Protein AF-A0A7W1DS56-F1 (afdb_monomer_lite)

Structure (mmCIF, N/CA/C/O backbone):
data_AF-A0A7W1DS56-F1
#
_entry.id   AF-A0A7W1DS56-F1
#
loop_
_atom_site.group_PDB
_atom_site.id
_atom_site.type_symbol
_atom_site.label_atom_id
_atom_site.label_alt_id
_atom_site.label_comp_id
_atom_site.label_asym_id
_atom_site.label_entity_id
_atom_site.label_seq_id
_atom_site.pdbx_PDB_ins_code
_atom_site.Cartn_x
_atom_site.Cartn_y
_atom_site.Cartn_z
_atom_site.occupancy
_atom_site.B_iso_or_equiv
_atom_site.auth_seq_id
_atom_site.auth_comp_id
_atom_site.auth_asym_id
_atom_site.auth_atom_id
_atom_site.pdbx_PDB_model_num
ATOM 1 N N . MET A 1 1 ? 25.755 -20.107 27.907 1.00 38.84 1 MET A N 1
ATOM 2 C CA . MET A 1 1 ? 25.117 -19.399 26.776 1.00 38.84 1 MET A CA 1
ATOM 3 C C . MET A 1 1 ? 23.682 -19.883 26.667 1.00 38.84 1 MET A C 1
ATOM 5 O O . MET A 1 1 ? 23.448 -20.987 26.194 1.00 38.84 1 MET A O 1
ATOM 9 N N . SER A 1 2 ? 22.751 -19.115 27.235 1.00 37.44 2 SER A N 1
ATOM 10 C CA . SER A 1 2 ? 21.327 -19.456 27.253 1.00 37.44 2 SER A CA 1
ATOM 11 C C . SER A 1 2 ? 20.786 -19.428 25.825 1.00 37.44 2 SER A C 1
ATOM 13 O O . SER A 1 2 ? 20.905 -18.410 25.143 1.00 37.44 2 SER A O 1
ATOM 15 N N . ARG A 1 3 ? 20.243 -20.558 25.356 1.00 36.81 3 ARG A N 1
ATOM 16 C CA . ARG A 1 3 ? 19.449 -20.616 24.126 1.00 36.81 3 ARG A CA 1
ATOM 17 C C . ARG A 1 3 ? 18.324 -19.597 24.277 1.00 36.81 3 ARG A C 1
ATOM 19 O O . ARG A 1 3 ? 17.510 -19.730 25.186 1.00 36.81 3 ARG A O 1
ATOM 26 N N . ALA A 1 4 ? 18.300 -18.592 23.402 1.00 36.41 4 ALA A N 1
ATOM 27 C CA . ALA A 1 4 ? 17.162 -17.698 23.265 1.00 36.41 4 ALA A CA 1
ATOM 28 C C . ALA A 1 4 ? 15.899 -18.560 23.158 1.00 36.41 4 ALA A C 1
ATOM 30 O O . ALA A 1 4 ? 15.776 -19.375 22.241 1.00 36.41 4 ALA A O 1
ATOM 31 N N . ALA A 1 5 ? 15.021 -18.436 24.154 1.00 36.50 5 ALA A N 1
ATOM 32 C CA . ALA A 1 5 ? 13.728 -19.086 24.148 1.00 36.50 5 ALA A CA 1
ATOM 33 C C . ALA A 1 5 ? 13.037 -18.719 22.833 1.00 36.50 5 ALA A C 1
ATOM 35 O O . ALA A 1 5 ? 12.905 -17.538 22.503 1.00 36.50 5 ALA A O 1
ATOM 36 N N . SER A 1 6 ? 12.641 -19.730 22.061 1.00 36.94 6 SER A N 1
ATOM 37 C CA . SER A 1 6 ? 11.762 -19.531 20.919 1.00 36.94 6 SER A CA 1
ATOM 38 C C . SER A 1 6 ? 10.542 -18.767 21.420 1.00 36.94 6 SER A C 1
ATOM 40 O O . SER A 1 6 ? 9.830 -19.265 22.294 1.00 36.94 6 SER A O 1
ATOM 42 N N . THR A 1 7 ? 10.312 -17.562 20.907 1.00 39.62 7 THR A N 1
ATOM 43 C CA . THR A 1 7 ? 9.081 -16.817 21.152 1.00 39.62 7 THR A CA 1
ATOM 44 C C . THR A 1 7 ? 7.932 -17.606 20.534 1.00 39.62 7 THR A C 1
ATOM 46 O O . THR A 1 7 ? 7.591 -17.437 19.366 1.00 39.62 7 THR A O 1
ATOM 49 N N . SER A 1 8 ? 7.340 -18.510 21.316 1.00 46.31 8 SER A N 1
ATOM 50 C CA . SER A 1 8 ? 5.999 -19.019 21.057 1.00 46.31 8 SER A CA 1
ATOM 51 C C . SER A 1 8 ? 5.115 -17.802 20.787 1.00 46.31 8 SER A C 1
ATOM 53 O O . SER A 1 8 ? 5.081 -16.876 21.602 1.00 46.31 8 SER A O 1
ATOM 55 N N . GLY A 1 9 ? 4.517 -17.743 19.598 1.00 57.12 9 GLY A N 1
ATOM 56 C CA . GLY A 1 9 ? 3.924 -16.525 19.057 1.00 57.12 9 GLY A CA 1
ATOM 57 C C . GLY A 1 9 ? 2.902 -15.924 20.015 1.00 57.12 9 GLY A C 1
ATOM 58 O O . GLY A 1 9 ? 1.898 -16.551 20.325 1.00 57.12 9 GLY A O 1
ATOM 59 N N . SER A 1 10 ? 3.164 -14.706 20.487 1.00 76.88 10 SER A N 1
ATOM 60 C CA . SER A 1 10 ? 2.195 -13.932 21.260 1.00 76.88 10 SER A CA 1
ATOM 61 C C . SER A 1 10 ? 0.890 -13.790 20.463 1.00 76.88 10 SER A C 1
ATOM 63 O O . SER A 1 10 ? 0.924 -13.393 19.288 1.00 76.88 10 SER A O 1
ATOM 65 N N . SER A 1 11 ? -0.238 -14.135 21.095 1.00 89.12 11 SER A N 1
ATOM 66 C CA . SER A 1 11 ? -1.567 -14.120 20.470 1.00 89.12 11 SER A CA 1
ATOM 67 C C . SER A 1 11 ? -1.887 -12.755 19.848 1.00 89.12 11 SER A C 1
ATOM 69 O O . SER A 1 11 ? -1.336 -11.722 20.250 1.00 89.12 11 SER A O 1
ATOM 71 N N . VAL A 1 12 ? -2.793 -12.709 18.863 1.00 91.69 12 VAL A N 1
ATOM 72 C CA . VAL A 1 12 ? -3.250 -11.430 18.280 1.00 91.69 12 VAL A CA 1
ATOM 73 C C . VAL A 1 12 ? -3.763 -10.478 19.368 1.00 91.69 12 VAL A C 1
ATOM 75 O O . VAL A 1 12 ? -3.421 -9.297 19.342 1.00 91.69 12 VAL A O 1
ATOM 78 N N . ALA A 1 13 ? -4.503 -10.997 20.352 1.00 90.75 13 ALA A N 1
ATOM 79 C CA . ALA A 1 13 ? -5.026 -10.222 21.475 1.00 90.75 13 ALA A CA 1
ATOM 80 C C . ALA A 1 13 ? -3.906 -9.609 22.332 1.00 90.75 13 ALA A C 1
ATOM 82 O O . ALA A 1 13 ? -3.920 -8.411 22.607 1.00 90.75 13 ALA A O 1
ATOM 83 N N . THR A 1 14 ? -2.888 -10.396 22.690 1.00 92.06 14 THR A N 1
ATOM 84 C CA . THR A 1 14 ? -1.739 -9.908 23.468 1.00 92.06 14 THR A CA 1
ATOM 85 C C . THR A 1 14 ? -0.961 -8.832 22.707 1.00 92.06 14 THR A C 1
ATOM 87 O O . THR A 1 14 ? -0.560 -7.826 23.291 1.00 92.06 14 THR A O 1
ATOM 90 N N . ARG A 1 15 ? -0.776 -8.996 21.389 1.00 94.25 15 ARG A N 1
ATOM 91 C CA . ARG A 1 15 ? -0.112 -7.980 20.557 1.00 94.25 15 ARG A CA 1
ATOM 92 C C . ARG A 1 15 ? -0.953 -6.708 20.398 1.00 94.25 15 ARG A C 1
ATOM 94 O O . ARG A 1 15 ? -0.378 -5.624 20.384 1.00 94.25 15 ARG A O 1
ATOM 101 N N . LEU A 1 16 ? -2.282 -6.821 20.311 1.00 94.81 16 LEU A N 1
ATOM 102 C CA . LEU A 1 16 ? -3.176 -5.659 20.305 1.00 94.81 16 LEU A CA 1
ATOM 103 C C . LEU A 1 16 ? -3.102 -4.909 21.639 1.00 94.81 16 LEU A C 1
ATOM 105 O O . LEU A 1 16 ? -2.968 -3.691 21.636 1.00 94.81 16 LEU A O 1
ATOM 109 N N . ALA A 1 17 ? -3.130 -5.620 22.769 1.00 94.69 17 ALA A N 1
ATOM 110 C CA . ALA A 1 17 ? -3.000 -5.011 24.090 1.00 94.69 17 ALA A CA 1
ATOM 111 C C . ALA A 1 17 ? -1.670 -4.253 24.242 1.00 94.69 17 ALA A C 1
ATOM 113 O O . ALA A 1 17 ? -1.666 -3.126 24.728 1.00 94.69 17 ALA A O 1
ATOM 114 N N . ALA A 1 18 ? -0.559 -4.824 23.759 1.00 96.12 18 ALA A N 1
ATOM 115 C CA . ALA A 1 18 ? 0.737 -4.144 23.736 1.00 96.12 18 ALA A CA 1
ATOM 116 C C . ALA A 1 18 ? 0.715 -2.872 22.866 1.00 96.12 18 ALA A C 1
ATOM 118 O O . ALA A 1 18 ? 1.167 -1.819 23.309 1.00 96.12 18 ALA A O 1
ATOM 119 N N . PHE A 1 19 ? 0.130 -2.944 21.665 1.00 97.12 19 PHE A N 1
ATOM 120 C CA . PHE A 1 19 ? -0.042 -1.785 20.781 1.00 97.12 19 PHE A CA 1
ATOM 121 C C . PHE A 1 19 ? -0.883 -0.675 21.432 1.00 97.12 19 PHE A C 1
ATOM 123 O O . PHE A 1 19 ? -0.529 0.501 21.359 1.00 97.12 19 PHE A O 1
ATOM 130 N N . VAL A 1 20 ? -1.984 -1.037 22.093 1.00 97.69 20 VAL A N 1
ATOM 131 C CA . VAL A 1 20 ? -2.856 -0.079 22.786 1.00 97.69 20 VAL A CA 1
ATOM 132 C C . VAL A 1 20 ? -2.164 0.517 24.002 1.00 97.69 20 VAL A C 1
ATOM 134 O O . VAL A 1 20 ? -2.275 1.717 24.210 1.00 97.69 20 VAL A O 1
ATOM 137 N N . LEU A 1 21 ? -1.413 -0.269 24.774 1.00 97.56 21 LEU A N 1
ATOM 138 C CA . LEU A 1 21 ? -0.638 0.251 25.900 1.00 97.56 21 LEU A CA 1
ATOM 139 C C . LEU A 1 21 ? 0.378 1.313 25.446 1.00 97.56 21 LEU A C 1
ATOM 141 O O . LEU A 1 21 ? 0.540 2.324 26.120 1.00 97.56 21 LEU A O 1
ATOM 145 N N . GLU A 1 22 ? 1.025 1.109 24.297 1.00 97.69 22 GLU A N 1
ATOM 146 C CA . GLU A 1 22 ? 1.987 2.062 23.733 1.00 97.69 22 GLU A CA 1
ATOM 147 C C . GLU A 1 22 ? 1.315 3.334 23.187 1.00 97.69 22 GLU A C 1
ATOM 149 O O . GLU A 1 22 ? 1.818 4.438 23.386 1.00 97.69 22 GLU A O 1
ATOM 154 N N . ARG A 1 23 ? 0.184 3.196 22.481 1.00 97.00 23 ARG A N 1
ATOM 155 C CA . ARG A 1 23 ? -0.435 4.297 21.716 1.00 97.00 23 ARG A CA 1
ATOM 156 C C . ARG A 1 23 ? -1.577 5.008 22.438 1.00 97.00 23 ARG A C 1
ATOM 158 O O . ARG A 1 23 ? -1.733 6.215 22.290 1.00 97.00 23 ARG A O 1
ATOM 165 N N . HIS A 1 24 ? -2.381 4.263 23.189 1.00 97.06 24 HIS A N 1
ATOM 166 C CA . HIS A 1 24 ? -3.617 4.715 23.832 1.00 97.06 24 HIS A CA 1
ATOM 167 C C . HIS A 1 24 ? -3.781 4.080 25.232 1.00 97.06 24 HIS A C 1
ATOM 169 O O . HIS A 1 24 ? -4.777 3.395 25.485 1.00 97.06 24 HIS A O 1
ATOM 175 N N . PRO A 1 25 ? -2.834 4.289 26.170 1.00 96.81 25 PRO A N 1
ATOM 176 C CA . PRO A 1 25 ? -2.788 3.562 27.444 1.00 96.81 25 PRO A CA 1
ATOM 177 C C . PRO A 1 25 ? -4.075 3.681 28.274 1.00 96.81 25 PRO A C 1
ATOM 179 O O . PRO A 1 25 ? -4.506 2.712 28.893 1.00 96.81 25 PRO A O 1
ATOM 182 N N . PHE A 1 26 ? -4.743 4.837 28.239 1.00 95.50 26 PHE A N 1
ATOM 183 C CA . PHE A 1 26 ? -5.991 5.071 28.979 1.00 95.50 26 PHE A CA 1
ATOM 184 C C . PHE A 1 26 ? -7.205 4.323 28.409 1.00 95.50 26 PHE A C 1
ATOM 186 O O . PHE A 1 26 ? -8.202 4.154 29.104 1.00 95.50 26 PHE A O 1
ATOM 193 N N . ALA A 1 27 ? -7.125 3.842 27.167 1.00 96.56 27 ALA A N 1
ATOM 194 C CA . ALA A 1 27 ? -8.165 3.018 26.559 1.00 96.56 27 ALA A CA 1
ATOM 195 C C . ALA A 1 27 ? -7.979 1.517 26.839 1.00 96.56 27 ALA A C 1
ATOM 197 O O . ALA A 1 27 ? -8.870 0.730 26.518 1.00 96.56 27 ALA A O 1
ATOM 198 N N . LEU A 1 28 ? -6.851 1.102 27.436 1.00 96.44 28 LEU A N 1
ATOM 199 C CA . LEU A 1 28 ? -6.484 -0.309 27.574 1.00 96.44 28 LEU A CA 1
ATOM 200 C C . LEU A 1 28 ? -7.555 -1.135 28.296 1.00 96.44 28 LEU A C 1
ATOM 202 O O . LEU A 1 28 ? -7.911 -2.208 27.820 1.00 96.44 28 LEU A O 1
ATOM 206 N N . ALA A 1 29 ? -8.112 -0.628 29.399 1.00 95.69 29 ALA A N 1
ATOM 207 C CA . ALA A 1 29 ? -9.154 -1.334 30.147 1.00 95.69 29 ALA A CA 1
ATOM 208 C C . ALA A 1 29 ? -10.417 -1.578 29.296 1.00 95.69 29 ALA A C 1
ATOM 210 O O . ALA A 1 29 ? -10.945 -2.693 29.264 1.00 95.69 29 ALA A O 1
ATOM 211 N N . SER A 1 30 ? -10.863 -0.559 28.552 1.00 96.31 30 SER A N 1
ATOM 212 C CA . SER A 1 30 ? -11.999 -0.671 27.630 1.00 96.31 30 SER A CA 1
ATOM 213 C C . SER A 1 30 ? -11.715 -1.664 26.502 1.00 96.31 30 SER A C 1
ATOM 215 O O . SER A 1 30 ? -12.591 -2.453 26.160 1.00 96.31 30 SER A O 1
ATOM 217 N N . VAL A 1 31 ? -10.491 -1.669 25.962 1.00 95.00 31 VAL A N 1
ATOM 218 C CA . VAL A 1 31 ? -10.067 -2.611 24.914 1.00 95.00 31 VAL A CA 1
ATOM 219 C C . VAL A 1 31 ? -10.051 -4.049 25.420 1.00 95.00 31 VAL A C 1
ATOM 221 O O . VAL A 1 31 ? -10.625 -4.911 24.764 1.00 95.00 31 VAL A O 1
ATOM 224 N N . LEU A 1 32 ? -9.436 -4.321 26.574 1.00 93.19 32 LEU A N 1
ATOM 225 C CA . LEU A 1 32 ? -9.378 -5.674 27.139 1.00 93.19 32 LEU A CA 1
ATOM 226 C C . LEU A 1 32 ? -10.785 -6.220 27.411 1.00 93.19 32 LEU A C 1
ATOM 228 O O . LEU A 1 32 ? -11.112 -7.324 26.989 1.00 93.19 32 LEU A O 1
ATOM 232 N N . THR A 1 33 ? -11.659 -5.397 27.991 1.00 93.19 33 THR A N 1
ATOM 233 C CA . THR A 1 33 ? -13.051 -5.796 28.250 1.00 93.19 33 THR A CA 1
ATOM 234 C C . THR A 1 33 ? -13.835 -6.035 26.951 1.00 93.19 33 THR A C 1
ATOM 236 O O . THR A 1 33 ? -14.664 -6.948 26.875 1.00 93.19 33 THR A O 1
ATOM 239 N N . ALA A 1 34 ? -13.576 -5.233 25.910 1.00 93.19 34 ALA A N 1
ATOM 240 C CA . ALA A 1 34 ? -14.189 -5.426 24.599 1.00 93.19 34 ALA A CA 1
ATOM 241 C C . ALA A 1 34 ? -13.703 -6.708 23.907 1.00 93.19 34 ALA A C 1
ATOM 243 O O . ALA A 1 34 ? -14.484 -7.382 23.236 1.00 93.19 34 ALA A O 1
ATOM 244 N N . LEU A 1 35 ? -12.436 -7.085 24.103 1.00 88.25 35 LEU A N 1
ATOM 245 C CA . LEU A 1 35 ? -11.899 -8.362 23.632 1.00 88.25 35 LEU A CA 1
ATOM 246 C C . LEU A 1 35 ? -12.576 -9.550 24.318 1.00 88.25 35 LEU A C 1
ATOM 248 O O . LEU A 1 35 ? -12.992 -10.481 23.631 1.00 88.25 35 LEU A O 1
ATOM 252 N N . ASP A 1 36 ? -12.749 -9.492 25.638 1.00 85.12 36 ASP A N 1
ATOM 253 C CA . ASP A 1 36 ? -13.416 -10.555 26.397 1.00 85.12 36 ASP A CA 1
ATOM 254 C C . ASP A 1 36 ? -14.880 -10.734 25.953 1.00 85.12 36 ASP A C 1
ATOM 256 O O . ASP A 1 36 ? -15.365 -11.855 25.786 1.00 85.12 36 ASP A O 1
ATOM 260 N N . SER A 1 37 ? -15.572 -9.624 25.676 1.00 82.31 37 SER A N 1
ATOM 261 C CA . SER A 1 37 ? -16.985 -9.602 25.256 1.00 82.31 37 SER A CA 1
ATOM 262 C C . SER A 1 37 ? -17.200 -9.987 23.785 1.00 82.31 37 SER A C 1
ATOM 264 O O . SER A 1 37 ? -18.277 -10.462 23.393 1.00 82.31 37 SER A O 1
ATOM 266 N N . ALA A 1 38 ? -16.180 -9.810 22.939 1.00 70.12 38 ALA A N 1
ATOM 267 C CA . ALA A 1 38 ? -16.227 -10.224 21.541 1.00 70.12 38 ALA A CA 1
ATOM 268 C C . ALA A 1 38 ? -16.354 -11.754 21.395 1.00 70.12 38 ALA A C 1
ATOM 270 O O . ALA A 1 38 ? -16.943 -12.205 20.409 1.00 70.12 38 ALA A O 1
ATOM 271 N N . GLY A 1 39 ? -15.973 -12.520 22.422 1.00 56.66 39 GLY A N 1
ATOM 272 C CA . GLY A 1 39 ? -15.959 -13.981 22.441 1.00 56.66 39 GLY A CA 1
ATOM 273 C C . GLY A 1 39 ? -14.517 -14.479 22.395 1.00 56.66 39 GLY A C 1
ATOM 274 O O . GLY A 1 39 ? -13.708 -13.969 21.623 1.00 56.66 39 GLY A O 1
ATOM 275 N N . GLN A 1 40 ? -14.181 -15.432 23.265 1.00 54.38 40 GLN A N 1
ATOM 276 C CA . GLN A 1 40 ? -12.805 -15.873 23.469 1.00 54.38 40 GLN A CA 1
ATOM 277 C C . GLN A 1 40 ? -12.143 -16.386 22.180 1.00 54.38 40 GLN A C 1
ATOM 279 O O . GLN A 1 40 ? -12.710 -17.184 21.439 1.00 54.38 40 GLN A O 1
ATOM 284 N N . ALA A 1 41 ? -10.894 -15.935 22.024 1.00 65.25 41 ALA A N 1
ATOM 285 C CA . ALA A 1 41 ? -9.924 -16.184 20.964 1.00 65.25 41 ALA A CA 1
ATOM 286 C C . ALA A 1 41 ? -10.191 -15.448 19.640 1.00 65.25 41 ALA A C 1
ATOM 288 O O . ALA A 1 41 ? -10.754 -15.995 18.693 1.00 65.25 41 ALA A O 1
ATOM 289 N N . ILE A 1 42 ? -9.626 -14.235 19.524 1.00 76.50 42 ILE A N 1
ATOM 290 C CA . ILE A 1 42 ? -9.119 -13.799 18.218 1.00 76.50 42 ILE A CA 1
ATOM 291 C C . ILE A 1 42 ? -8.150 -14.893 17.765 1.00 76.50 42 ILE A C 1
ATOM 293 O O . ILE A 1 42 ? -7.062 -15.021 18.331 1.00 76.50 42 ILE A O 1
ATOM 297 N N . GLY A 1 43 ? -8.581 -15.711 16.809 1.00 84.38 43 GLY A N 1
ATOM 298 C CA . GLY A 1 43 ? -7.746 -16.766 16.259 1.00 84.38 43 GLY A CA 1
ATOM 299 C C . GLY A 1 43 ? -6.573 -16.192 15.466 1.00 84.38 43 GLY A C 1
ATOM 300 O O . GLY A 1 43 ? -6.438 -14.984 15.269 1.00 84.38 43 GLY A O 1
ATOM 301 N N . ASP A 1 44 ? -5.717 -17.083 14.980 1.00 87.62 44 ASP A N 1
ATOM 302 C CA . ASP A 1 44 ? -4.529 -16.695 14.218 1.00 87.62 44 ASP A CA 1
ATOM 303 C C . ASP A 1 44 ? -4.749 -16.719 12.695 1.00 87.62 44 ASP A C 1
ATOM 305 O O . ASP A 1 44 ? -3.811 -16.462 11.941 1.00 87.62 44 ASP A O 1
ATOM 309 N N . SER A 1 45 ? -5.971 -17.012 12.227 1.00 92.44 45 SER A N 1
ATOM 310 C CA . SER A 1 45 ? -6.329 -16.988 10.801 1.00 92.44 45 SER A CA 1
ATOM 311 C C . SER A 1 45 ? -6.980 -15.665 10.397 1.00 92.44 45 SER A C 1
ATOM 313 O O . SER A 1 45 ? -7.666 -15.031 11.200 1.00 92.44 45 SER A O 1
ATOM 315 N N . GLU A 1 46 ? -6.843 -15.283 9.124 1.00 94.75 46 GLU A N 1
ATOM 316 C CA . GLU A 1 46 ? -7.519 -14.105 8.558 1.00 94.75 46 GLU A CA 1
ATOM 317 C C . GLU A 1 46 ? -9.027 -14.118 8.836 1.00 94.75 46 GLU A C 1
ATOM 319 O O . GLU A 1 46 ? -9.553 -13.149 9.380 1.00 94.75 46 GLU A O 1
ATOM 324 N N . SER A 1 47 ? -9.702 -15.236 8.546 1.00 93.00 47 SER A N 1
ATOM 325 C CA . SER A 1 47 ? -11.151 -15.369 8.730 1.00 93.00 47 SER A CA 1
ATOM 326 C C . SER A 1 47 ? -11.580 -15.181 10.185 1.00 93.00 47 SER A C 1
ATOM 328 O O . SER A 1 47 ? -12.579 -14.516 10.451 1.00 93.00 47 SER A O 1
ATOM 330 N N . SER A 1 48 ? -10.813 -15.730 11.131 1.00 91.94 48 SER A N 1
ATOM 331 C CA . SER A 1 48 ? -11.106 -15.615 12.561 1.00 91.94 48 SER A CA 1
ATOM 332 C C . SER A 1 48 ? -10.929 -14.184 13.072 1.00 91.94 48 SER A C 1
ATOM 334 O O . SER A 1 48 ? -11.743 -13.709 13.861 1.00 91.94 48 SER A O 1
ATOM 336 N N . ILE A 1 49 ? -9.912 -13.470 12.578 1.00 93.38 49 ILE A N 1
ATOM 337 C CA . ILE A 1 49 ? -9.652 -12.074 12.937 1.00 93.38 49 ILE A CA 1
ATOM 338 C C . ILE A 1 49 ? -10.721 -11.165 12.319 1.00 93.38 49 ILE A C 1
ATOM 340 O O . ILE A 1 49 ? -11.283 -10.315 13.006 1.00 93.38 49 ILE A O 1
ATOM 344 N N . ASP A 1 50 ? -11.045 -11.342 11.037 1.00 93.06 50 ASP A N 1
ATOM 345 C CA . ASP A 1 50 ? -12.033 -10.500 10.358 1.00 93.06 50 ASP A CA 1
ATOM 346 C C . ASP A 1 50 ? -13.456 -10.696 10.909 1.00 93.06 50 ASP A C 1
ATOM 348 O O . ASP A 1 50 ? -14.216 -9.726 10.993 1.00 93.06 50 ASP A O 1
ATOM 352 N N . ALA A 1 51 ? -13.804 -11.905 11.364 1.00 91.19 51 ALA A N 1
ATOM 353 C CA . ALA A 1 51 ? -15.109 -12.194 11.959 1.00 91.19 51 ALA A CA 1
ATOM 354 C C . ALA A 1 51 ? -15.399 -11.365 13.225 1.00 91.19 51 ALA A C 1
ATOM 356 O O . ALA A 1 51 ? -16.548 -10.992 13.469 1.00 91.19 51 ALA A O 1
ATOM 357 N N . VAL A 1 52 ? -14.372 -11.041 14.017 1.00 91.00 52 VAL A N 1
ATOM 358 C CA . VAL A 1 52 ? -14.540 -10.348 15.307 1.00 91.00 52 VAL A CA 1
ATOM 359 C C . VAL A 1 52 ? -14.407 -8.827 15.212 1.00 91.00 52 VAL A C 1
ATOM 361 O O . VAL A 1 52 ? -14.946 -8.124 16.066 1.00 91.00 52 VAL A O 1
ATOM 364 N N . ARG A 1 53 ? -13.753 -8.298 14.166 1.00 92.44 53 ARG A N 1
ATOM 365 C CA . ARG A 1 53 ? -13.422 -6.863 14.026 1.00 92.44 53 ARG A CA 1
ATOM 366 C C . ARG A 1 53 ? -14.616 -5.928 14.203 1.00 92.44 53 ARG A C 1
ATOM 368 O O . ARG A 1 53 ? -14.543 -5.001 15.002 1.00 92.44 53 ARG A O 1
ATOM 375 N N . ARG A 1 54 ? -15.731 -6.189 13.507 1.00 92.31 54 ARG A N 1
ATOM 376 C CA . ARG A 1 54 ? -16.929 -5.325 13.564 1.00 92.31 54 ARG A CA 1
ATOM 377 C C . ARG A 1 54 ? -17.567 -5.301 14.952 1.00 92.31 54 ARG A C 1
ATOM 379 O O . ARG A 1 54 ? -17.869 -4.227 15.463 1.00 92.31 54 ARG A O 1
ATOM 386 N N . LYS A 1 55 ? -17.753 -6.476 15.565 1.00 92.06 55 LYS A N 1
ATOM 387 C CA . LYS A 1 55 ? -18.345 -6.597 16.906 1.00 92.06 55 LYS A CA 1
ATOM 388 C C . LYS A 1 55 ? -17.448 -5.938 17.956 1.00 92.06 55 LYS A C 1
ATOM 390 O O . LYS A 1 55 ? -17.946 -5.190 18.789 1.00 92.06 55 LYS A O 1
ATOM 395 N N . PHE A 1 56 ? -16.140 -6.179 17.874 1.00 94.06 56 PHE A N 1
ATOM 396 C CA . PHE A 1 56 ? -15.148 -5.562 18.750 1.00 94.06 56 PHE A CA 1
ATOM 397 C C . PHE A 1 56 ? -15.142 -4.031 18.629 1.00 94.06 56 PHE A C 1
ATOM 399 O O . PHE A 1 56 ? -15.200 -3.351 1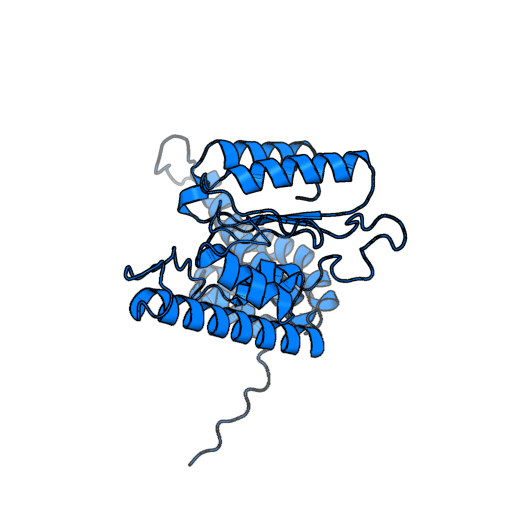9.647 1.00 94.06 56 PHE A O 1
ATOM 406 N N . ALA A 1 57 ? -15.121 -3.483 17.409 1.00 95.19 57 ALA A N 1
ATOM 407 C CA . ALA A 1 57 ? -15.116 -2.036 17.190 1.00 95.19 57 ALA A CA 1
ATOM 408 C C . ALA A 1 57 ? -16.368 -1.357 17.770 1.00 95.19 57 ALA A C 1
ATOM 410 O O . ALA A 1 57 ? -16.245 -0.355 18.469 1.00 95.19 57 ALA A O 1
ATOM 411 N N . HIS A 1 58 ? -17.549 -1.940 17.540 1.00 95.19 58 HIS A N 1
ATOM 412 C CA . HIS A 1 58 ? -18.811 -1.429 18.078 1.00 95.19 58 HIS A CA 1
ATOM 413 C C . HIS A 1 58 ? -18.848 -1.461 19.615 1.00 95.19 58 HIS A C 1
ATOM 415 O O . HIS A 1 58 ? -19.240 -0.483 20.249 1.00 95.19 58 HIS A O 1
ATOM 421 N N . ASP A 1 59 ? -18.428 -2.571 20.231 1.00 95.06 59 ASP A N 1
ATOM 422 C CA . ASP A 1 59 ? -18.397 -2.694 21.694 1.00 95.06 59 ASP A CA 1
ATOM 423 C C . ASP A 1 59 ? -17.364 -1.747 22.329 1.00 95.06 59 ASP A C 1
ATOM 425 O O . ASP A 1 59 ? -17.644 -1.088 23.331 1.00 95.06 59 ASP A O 1
ATOM 429 N N . LEU A 1 60 ? -16.185 -1.613 21.715 1.00 96.12 60 LEU A N 1
ATOM 430 C CA . LEU A 1 60 ? -15.161 -0.668 22.152 1.00 96.12 60 LEU A CA 1
ATOM 431 C C . LEU A 1 60 ? -15.660 0.778 22.077 1.00 96.12 60 LEU A C 1
ATOM 433 O O . LEU A 1 60 ? -15.486 1.531 23.036 1.00 96.12 60 LEU A O 1
ATOM 437 N N . GLU A 1 61 ? -16.288 1.163 20.965 1.00 97.06 61 GLU A N 1
ATOM 438 C CA . GLU A 1 61 ? -16.856 2.498 20.796 1.00 97.06 61 GLU A CA 1
ATOM 439 C C . GLU A 1 61 ? -17.885 2.801 21.891 1.00 97.06 61 GLU A C 1
ATOM 441 O O . GLU A 1 61 ? -17.776 3.825 22.569 1.00 97.06 61 GLU A O 1
ATOM 446 N N . ALA A 1 62 ? -18.840 1.893 22.113 1.00 96.00 62 ALA A N 1
ATOM 447 C CA . ALA A 1 62 ? -19.859 2.049 23.146 1.00 96.00 62 ALA A CA 1
ATOM 448 C C . ALA A 1 62 ? -19.228 2.258 24.533 1.00 96.00 62 ALA A C 1
ATOM 450 O O . ALA A 1 62 ? -19.574 3.207 25.236 1.00 96.00 62 ALA A O 1
ATOM 451 N N . ARG A 1 63 ? -18.234 1.438 24.900 1.00 95.19 63 ARG A N 1
ATOM 452 C CA . ARG A 1 63 ? -17.534 1.542 26.192 1.00 95.19 63 ARG A CA 1
ATOM 453 C C . ARG A 1 63 ? -16.781 2.851 26.357 1.00 95.19 63 ARG A C 1
ATOM 455 O O . ARG A 1 63 ? -16.861 3.467 27.417 1.00 95.19 63 ARG A O 1
ATOM 462 N N . LEU A 1 64 ? -16.044 3.281 25.335 1.00 95.75 64 LEU A N 1
ATOM 463 C CA . LEU A 1 64 ? -15.302 4.541 25.388 1.00 95.75 64 LEU A CA 1
ATOM 464 C C . LEU A 1 64 ? -16.252 5.729 25.571 1.00 95.75 64 LEU A C 1
ATOM 466 O O . LEU A 1 64 ? -15.952 6.623 26.358 1.00 95.75 64 LEU A O 1
ATOM 470 N N . ARG A 1 65 ? -17.419 5.696 24.918 1.00 94.50 65 ARG A N 1
ATOM 471 C CA . ARG A 1 65 ? -18.464 6.716 25.068 1.00 94.50 65 ARG A CA 1
ATOM 472 C C . ARG A 1 65 ? -19.137 6.691 26.437 1.00 94.50 65 ARG A C 1
ATOM 474 O O . ARG A 1 65 ? -19.489 7.746 26.942 1.00 94.50 65 ARG A O 1
ATOM 481 N N . THR A 1 66 ? -19.312 5.521 27.048 1.00 91.62 66 THR A N 1
ATOM 482 C CA . THR A 1 66 ? -19.873 5.411 28.405 1.00 91.62 66 THR A CA 1
ATOM 483 C C . THR A 1 66 ? -18.881 5.852 29.482 1.00 91.62 66 THR A C 1
ATOM 485 O O . THR A 1 66 ? -19.282 6.446 30.479 1.00 91.62 66 THR A O 1
ATOM 488 N N . ASN A 1 67 ? -17.587 5.596 29.285 1.00 85.06 67 ASN A N 1
ATOM 489 C CA . ASN A 1 67 ? -16.550 5.854 30.288 1.00 85.06 67 ASN A CA 1
ATOM 490 C C . ASN A 1 67 ? -16.057 7.313 30.322 1.00 85.06 67 ASN A C 1
ATOM 492 O O . ASN A 1 67 ? -15.222 7.651 31.161 1.00 85.06 67 ASN A O 1
ATOM 496 N N . GLY A 1 68 ? -16.544 8.181 29.433 1.00 80.38 68 GLY A N 1
ATOM 497 C CA . GLY A 1 68 ? -16.161 9.590 29.377 1.00 80.38 68 GLY A CA 1
ATOM 498 C C . GLY A 1 68 ? -17.337 10.503 29.046 1.00 80.38 68 GLY A C 1
ATOM 499 O O . GLY A 1 68 ? -18.316 10.090 28.437 1.00 80.38 68 GLY A O 1
ATOM 500 N N . THR A 1 69 ? -17.246 11.770 29.449 1.00 81.25 69 THR A N 1
ATOM 501 C CA . THR A 1 69 ? -18.235 12.795 29.100 1.00 81.25 69 THR A CA 1
ATOM 502 C C . THR A 1 69 ? -17.548 14.110 28.767 1.00 81.25 69 THR A C 1
ATOM 504 O O . THR A 1 69 ? -16.567 14.497 29.399 1.00 81.25 69 THR A O 1
ATOM 507 N N . ALA A 1 70 ? -18.079 14.802 27.763 1.00 86.38 70 ALA A N 1
ATOM 508 C CA . ALA A 1 70 ? -17.681 16.158 27.398 1.00 86.38 70 ALA A CA 1
ATOM 509 C C . ALA A 1 70 ? -18.710 17.212 27.846 1.00 86.38 70 ALA A C 1
ATOM 511 O O . ALA A 1 70 ? -18.592 18.388 27.492 1.00 86.38 70 ALA A O 1
ATOM 512 N N . ALA A 1 71 ? -19.742 16.798 28.590 1.00 85.88 71 ALA A N 1
ATOM 513 C CA . ALA A 1 71 ? -20.788 17.692 29.065 1.00 85.88 71 ALA A CA 1
ATOM 514 C C . ALA A 1 71 ? -20.212 18.745 30.023 1.00 85.88 71 ALA A C 1
ATOM 516 O O . ALA A 1 71 ? -19.450 18.425 30.931 1.00 85.88 71 ALA A O 1
ATOM 517 N N . GLY A 1 72 ? -20.574 20.011 29.808 1.00 86.75 72 GLY A N 1
ATOM 518 C CA . GLY A 1 72 ? -20.113 21.126 30.642 1.00 86.75 72 GLY A CA 1
ATOM 519 C C . GLY A 1 72 ? -18.645 21.529 30.445 1.00 86.75 72 GLY A C 1
ATOM 520 O O . GLY A 1 72 ? -18.174 22.422 31.142 1.00 86.75 72 GLY A O 1
ATOM 521 N N . ILE A 1 73 ? -17.920 20.920 29.499 1.00 90.69 73 ILE A N 1
ATOM 522 C CA . ILE A 1 73 ? -16.522 21.262 29.212 1.00 90.69 73 ILE A CA 1
ATOM 523 C C . ILE A 1 73 ? -16.451 22.397 28.185 1.00 90.69 73 ILE A C 1
ATOM 525 O O . ILE A 1 73 ? -17.084 22.346 27.130 1.00 90.69 73 ILE A O 1
ATOM 529 N N . ALA A 1 74 ? -15.643 23.418 28.482 1.00 89.62 74 ALA A N 1
ATOM 530 C CA . ALA A 1 74 ? -15.435 24.560 27.600 1.00 89.62 74 ALA A CA 1
ATOM 531 C C . ALA A 1 74 ? -14.738 24.179 26.277 1.00 89.62 74 ALA A C 1
ATOM 533 O O . ALA A 1 74 ? -14.019 23.178 26.160 1.00 89.62 74 ALA A O 1
ATOM 534 N N . ASN A 1 75 ? -14.927 25.023 25.265 1.00 89.38 75 ASN A N 1
ATOM 535 C CA . ASN A 1 75 ? -14.280 24.861 23.967 1.00 89.38 75 ASN A CA 1
ATOM 536 C C . ASN A 1 75 ? -12.882 25.481 24.000 1.00 89.38 75 ASN A C 1
ATOM 538 O O . ASN A 1 75 ? -12.718 26.621 24.424 1.00 89.38 75 ASN A O 1
ATOM 542 N N . THR A 1 76 ? -11.883 24.751 23.508 1.00 87.25 76 THR A N 1
ATOM 543 C CA . THR A 1 76 ? -10.503 25.249 23.386 1.00 87.25 76 THR A CA 1
ATOM 544 C C . THR A 1 76 ? -10.289 26.068 22.113 1.00 87.25 76 THR A C 1
ATOM 546 O O . THR A 1 76 ? -9.339 26.840 22.027 1.00 87.25 76 THR A O 1
ATOM 549 N N . THR A 1 77 ? -11.148 25.896 21.101 1.00 86.38 77 THR A N 1
ATOM 550 C CA . THR A 1 77 ? -11.038 26.558 19.793 1.00 86.38 77 THR A CA 1
ATOM 551 C C . THR A 1 77 ? -12.434 26.776 19.197 1.00 86.38 77 THR A C 1
ATOM 553 O O . THR A 1 77 ? -13.278 25.877 19.309 1.00 86.38 77 THR A O 1
ATOM 556 N N . PRO A 1 78 ? -12.712 27.926 18.550 1.00 84.62 78 PRO A N 1
ATOM 557 C CA . PRO A 1 78 ? -13.969 28.143 17.834 1.00 84.62 78 PRO A CA 1
ATOM 558 C C . PRO A 1 78 ? -14.271 27.012 16.836 1.00 84.62 78 PRO A C 1
ATOM 560 O O . PRO A 1 78 ? -13.384 26.544 16.130 1.00 84.62 78 PRO A O 1
ATOM 563 N N . GLY A 1 79 ? -15.521 26.541 16.796 1.00 81.94 79 GLY A N 1
ATOM 564 C CA . GLY A 1 79 ? -15.967 25.469 15.889 1.00 81.94 79 GLY A CA 1
ATOM 565 C C . GLY A 1 79 ? -15.643 24.030 16.328 1.00 81.94 79 GLY A C 1
ATOM 566 O O . GLY A 1 79 ? -16.265 23.092 15.821 1.00 81.94 79 GLY A O 1
ATOM 567 N N . SER A 1 80 ? -14.757 23.841 17.314 1.00 88.81 80 SER A N 1
ATOM 568 C CA . SER A 1 80 ? -14.371 22.527 17.852 1.00 88.81 80 SER A CA 1
ATOM 569 C C . SER A 1 80 ? -14.948 22.315 19.255 1.00 88.81 80 SER A C 1
ATOM 571 O O . SER A 1 80 ? -14.307 22.584 20.276 1.00 88.81 80 SER A O 1
ATOM 573 N N . SER A 1 81 ? -16.212 21.882 19.304 1.00 91.94 81 SER A N 1
ATOM 574 C CA . SER A 1 81 ? -16.914 21.675 20.572 1.00 91.94 81 SER A CA 1
ATOM 575 C C . SER A 1 81 ? -16.299 20.536 21.389 1.00 91.94 81 SER A C 1
ATOM 577 O O . SER A 1 81 ? -15.741 19.592 20.826 1.00 91.94 81 SER A O 1
ATOM 579 N N . ALA A 1 82 ? -16.408 20.589 22.719 1.00 92.12 82 ALA A N 1
ATOM 580 C CA . ALA A 1 82 ? -15.917 19.501 23.567 1.00 92.12 82 ALA A CA 1
ATOM 581 C C . ALA A 1 82 ? -16.492 18.114 23.184 1.00 92.12 82 ALA A C 1
ATOM 583 O O . ALA A 1 82 ? -15.690 17.186 23.065 1.00 92.12 82 ALA A O 1
ATOM 584 N N . PRO A 1 83 ? -17.802 17.956 22.883 1.00 91.88 83 PRO A N 1
ATOM 585 C CA . PRO A 1 83 ? -18.339 16.694 22.366 1.00 91.88 83 PRO A CA 1
ATOM 586 C C . PRO A 1 83 ? -17.684 16.237 21.059 1.00 91.88 83 PRO A C 1
ATOM 588 O O . PRO A 1 83 ? -17.263 15.092 20.971 1.00 91.88 83 PRO A O 1
ATOM 591 N N . ARG A 1 84 ? -17.482 17.137 20.082 1.00 91.12 84 ARG A N 1
ATOM 592 C CA . ARG A 1 84 ? -16.810 16.790 18.815 1.00 91.12 84 ARG A CA 1
ATOM 593 C C . ARG A 1 84 ? -15.380 16.299 19.023 1.00 91.12 84 ARG A C 1
ATOM 595 O O . ARG A 1 84 ? -14.955 15.357 18.365 1.00 91.12 84 ARG A O 1
ATOM 602 N N . ARG A 1 85 ? -14.629 16.936 19.928 1.00 91.38 85 ARG A N 1
ATOM 603 C CA . ARG A 1 85 ? -13.258 16.515 20.260 1.00 91.38 85 ARG A CA 1
ATOM 604 C C . ARG A 1 85 ? -13.238 15.147 20.935 1.00 91.38 85 ARG A C 1
ATOM 606 O O . ARG A 1 85 ? -12.366 14.340 20.632 1.00 91.38 85 ARG A O 1
ATOM 613 N N . PHE A 1 86 ? -14.189 14.893 21.831 1.00 93.06 86 PHE A N 1
ATOM 614 C CA . PHE A 1 86 ? -14.339 13.592 22.472 1.00 93.06 86 PHE A CA 1
ATOM 615 C C . PHE A 1 86 ? -14.690 12.503 21.452 1.00 93.06 86 PHE A C 1
ATOM 617 O O . PHE A 1 86 ? -14.017 11.478 21.416 1.00 93.06 86 PHE A O 1
ATOM 624 N N . ASP A 1 87 ? -15.653 12.759 20.562 1.00 92.88 87 ASP A N 1
ATOM 625 C CA . ASP A 1 87 ? -16.030 11.836 19.487 1.00 92.88 87 ASP A CA 1
ATOM 626 C C . ASP A 1 87 ? -14.843 11.498 18.578 1.00 92.88 87 ASP A C 1
ATOM 628 O O . ASP A 1 87 ? -14.600 10.326 18.297 1.00 92.88 87 ASP A O 1
ATOM 632 N N . ALA A 1 88 ? -14.062 12.507 18.178 1.00 93.38 88 ALA A N 1
ATOM 633 C CA . ALA A 1 88 ? -12.866 12.309 17.364 1.00 93.38 88 ALA A CA 1
ATOM 634 C C . ALA A 1 88 ? -11.806 11.450 18.078 1.00 93.38 88 ALA A C 1
ATOM 636 O O . ALA A 1 88 ? -11.197 10.584 17.451 1.00 93.38 88 ALA A O 1
ATOM 637 N N . ALA A 1 89 ? -11.609 11.647 19.388 1.00 94.38 89 ALA A N 1
ATOM 638 C CA . ALA A 1 89 ? -10.677 10.846 20.182 1.00 94.38 89 ALA A CA 1
ATOM 639 C C . ALA A 1 89 ? -11.141 9.385 20.324 1.00 94.38 89 ALA A C 1
ATOM 641 O O . ALA A 1 89 ? -10.327 8.465 20.235 1.00 94.38 89 ALA A O 1
ATOM 642 N N . VAL A 1 90 ? -12.447 9.152 20.502 1.00 96.81 90 VAL A N 1
ATOM 643 C CA . VAL A 1 90 ? -13.023 7.797 20.490 1.00 96.81 90 VAL A CA 1
ATOM 644 C C . VAL A 1 90 ? -12.795 7.136 19.130 1.00 96.81 90 VAL A C 1
ATOM 646 O O . VAL A 1 90 ? -12.295 6.011 19.066 1.00 96.81 90 VAL A O 1
ATOM 649 N N . GLU A 1 91 ? -13.109 7.842 18.042 1.00 96.81 91 GLU A N 1
ATOM 650 C CA . GLU A 1 91 ? -12.951 7.332 16.680 1.00 96.81 91 GLU A CA 1
ATOM 651 C C . GLU A 1 91 ? -11.485 7.009 16.354 1.00 96.81 91 GLU A C 1
ATOM 653 O O . GLU A 1 91 ? -11.200 5.993 15.720 1.00 96.81 91 GLU A O 1
ATOM 658 N N . GLU A 1 92 ? -10.538 7.828 16.821 1.00 97.69 92 GLU A N 1
ATOM 659 C CA . GLU A 1 92 ? -9.103 7.574 16.677 1.00 97.69 92 GLU A CA 1
ATOM 660 C C . GLU A 1 92 ? -8.698 6.226 17.285 1.00 97.69 92 GLU A C 1
ATOM 662 O O . GLU A 1 92 ? -8.076 5.412 16.598 1.00 97.69 92 GLU A O 1
ATOM 667 N N . VAL A 1 93 ? -9.095 5.958 18.533 1.00 98.06 93 VAL A N 1
ATOM 668 C CA . VAL A 1 93 ? -8.769 4.703 19.230 1.00 98.06 93 VAL A CA 1
ATOM 669 C C . VAL A 1 93 ? -9.399 3.503 18.523 1.00 98.06 93 VAL A C 1
ATOM 671 O O . VAL A 1 93 ? -8.721 2.497 18.287 1.00 98.06 93 VAL A O 1
ATOM 674 N N . VAL A 1 94 ? -10.680 3.601 18.153 1.00 98.00 94 VAL A N 1
ATOM 675 C CA . VAL A 1 94 ? -11.404 2.524 17.459 1.00 98.00 94 VAL A CA 1
ATOM 676 C C . VAL A 1 94 ? -10.742 2.218 16.115 1.00 98.00 94 VAL A C 1
ATOM 678 O O . VAL A 1 94 ? -10.434 1.058 15.828 1.00 98.00 94 VAL A O 1
ATOM 681 N N . ARG A 1 95 ? -10.431 3.250 15.321 1.00 98.00 95 ARG A N 1
ATOM 682 C CA . ARG A 1 95 ? -9.755 3.114 14.024 1.00 98.00 95 ARG A CA 1
ATOM 683 C C . ARG A 1 95 ? -8.347 2.540 14.168 1.00 98.00 95 ARG A C 1
ATOM 685 O O . ARG A 1 95 ? -7.940 1.708 13.357 1.00 98.00 95 ARG A O 1
ATOM 692 N N . ALA A 1 96 ? -7.600 2.944 15.196 1.00 98.19 96 ALA A N 1
ATOM 693 C CA . ALA A 1 96 ? -6.266 2.414 15.466 1.00 98.19 96 ALA A CA 1
ATOM 694 C C . ALA A 1 96 ? -6.306 0.909 15.780 1.00 98.19 96 ALA A C 1
ATOM 696 O O . ALA A 1 96 ? -5.502 0.145 15.234 1.00 98.19 96 ALA A O 1
ATOM 697 N N . CYS A 1 97 ? -7.262 0.474 16.608 1.00 97.12 97 CYS A N 1
ATOM 698 C CA . CYS A 1 97 ? -7.440 -0.936 16.951 1.00 97.12 97 CYS A CA 1
ATOM 699 C C . CYS A 1 97 ? -7.935 -1.763 15.754 1.00 97.12 97 CYS A C 1
ATOM 701 O O . CYS A 1 97 ? -7.378 -2.828 15.481 1.00 97.12 97 CYS A O 1
ATOM 703 N N . ASP A 1 98 ? -8.920 -1.273 14.994 1.00 96.56 98 ASP A N 1
ATOM 704 C CA . ASP A 1 98 ? -9.384 -1.954 13.778 1.00 96.56 98 ASP A CA 1
ATOM 705 C C . ASP A 1 98 ? -8.263 -2.074 12.735 1.00 96.56 98 ASP A C 1
ATOM 707 O O . ASP A 1 98 ? -8.027 -3.152 12.186 1.00 96.56 98 ASP A O 1
ATOM 711 N N . GLY A 1 99 ? -7.495 -1.001 12.528 1.00 97.19 99 GLY A N 1
ATOM 712 C CA . GLY A 1 99 ? -6.337 -1.006 11.640 1.00 97.19 99 GLY A CA 1
ATOM 713 C C . GLY A 1 99 ? -5.263 -2.005 12.079 1.00 97.19 99 GLY A C 1
ATOM 714 O O . GLY A 1 99 ? -4.661 -2.673 11.236 1.00 97.19 99 GLY A O 1
ATOM 715 N N . PHE A 1 100 ? -5.030 -2.156 13.387 1.00 97.12 100 PHE A N 1
ATOM 716 C CA . PHE A 1 100 ? -4.149 -3.201 13.912 1.00 97.12 100 PHE A CA 1
ATOM 717 C C . PHE A 1 100 ? -4.661 -4.599 13.549 1.00 97.12 100 PHE A C 1
ATOM 719 O O . PHE A 1 100 ? -3.902 -5.406 13.003 1.00 97.12 100 PHE A O 1
ATOM 726 N N . LEU A 1 101 ? -5.941 -4.879 13.808 1.00 95.69 101 LEU A N 1
ATOM 727 C CA . LEU A 1 101 ? -6.547 -6.176 13.509 1.00 95.69 101 LEU A CA 1
ATOM 728 C C . LEU A 1 101 ? -6.527 -6.468 12.007 1.00 95.69 101 LEU A C 1
ATOM 730 O O . LEU A 1 101 ? -6.167 -7.575 11.613 1.00 95.69 101 LEU A O 1
ATOM 734 N N . ARG A 1 102 ? -6.788 -5.470 11.152 1.00 96.62 102 ARG A N 1
ATOM 735 C CA . ARG A 1 102 ? -6.673 -5.626 9.697 1.00 96.62 102 ARG A CA 1
ATOM 736 C C . ARG A 1 102 ? -5.260 -6.018 9.274 1.00 96.62 102 ARG A C 1
ATOM 738 O O . ARG A 1 102 ? -5.096 -6.932 8.471 1.00 96.62 102 ARG A O 1
ATOM 745 N N . ARG A 1 103 ? -4.228 -5.371 9.826 1.00 96.12 103 ARG A N 1
ATOM 746 C CA . ARG A 1 103 ? -2.825 -5.734 9.548 1.00 96.12 103 ARG A CA 1
ATOM 747 C C . ARG A 1 103 ? -2.489 -7.142 10.043 1.00 96.12 103 ARG A C 1
ATOM 749 O O . ARG A 1 103 ? -1.753 -7.863 9.371 1.00 96.12 103 ARG A O 1
ATOM 756 N N . ALA A 1 104 ? -3.028 -7.550 11.192 1.00 95.50 104 ALA A N 1
ATOM 757 C CA . ALA A 1 104 ? -2.865 -8.911 11.696 1.00 95.50 104 ALA A CA 1
ATOM 758 C C . ALA A 1 104 ? -3.523 -9.947 10.767 1.00 95.50 104 ALA A C 1
ATOM 760 O O . ALA A 1 104 ? -2.888 -10.957 10.467 1.00 95.50 104 ALA A O 1
ATOM 761 N N . ALA A 1 105 ? -4.726 -9.659 10.263 1.00 95.81 105 ALA A N 1
ATOM 762 C CA . ALA A 1 105 ? -5.446 -10.497 9.306 1.00 95.81 105 ALA A CA 1
ATOM 763 C C . ALA A 1 105 ? -4.684 -10.639 7.977 1.00 95.81 105 ALA A C 1
ATOM 765 O O . ALA A 1 105 ? -4.445 -11.756 7.528 1.00 95.81 105 ALA A O 1
ATOM 766 N N . ILE A 1 106 ? -4.186 -9.530 7.413 1.00 95.50 106 ILE A N 1
ATOM 767 C CA . ILE A 1 106 ? -3.342 -9.548 6.203 1.00 95.50 106 ILE A CA 1
ATOM 768 C C . ILE A 1 106 ? -2.095 -10.410 6.427 1.00 95.50 106 ILE A C 1
ATOM 770 O O . ILE A 1 106 ? -1.756 -11.253 5.605 1.00 95.50 106 ILE A O 1
ATOM 774 N N . ARG A 1 107 ? -1.408 -10.256 7.565 1.00 94.81 107 ARG A N 1
ATOM 775 C CA . ARG A 1 107 ? -0.229 -11.078 7.881 1.00 94.81 107 ARG A CA 1
ATOM 776 C C . ARG A 1 107 ? -0.572 -12.570 7.978 1.00 94.81 107 ARG A C 1
ATOM 778 O O . ARG A 1 107 ? 0.235 -13.406 7.560 1.00 94.81 107 ARG A O 1
ATOM 785 N N . ALA A 1 108 ? -1.723 -12.895 8.561 1.00 95.19 108 ALA A N 1
ATOM 786 C CA . ALA A 1 108 ? -2.215 -14.261 8.693 1.00 95.19 108 ALA A CA 1
ATOM 787 C C . ALA A 1 108 ? -2.600 -14.880 7.342 1.00 95.19 108 ALA A C 1
ATOM 789 O O . ALA A 1 108 ? -2.427 -16.083 7.172 1.00 95.19 108 ALA A O 1
ATOM 790 N N . SER A 1 109 ? -3.058 -14.073 6.379 1.00 96.31 109 SER A N 1
ATOM 791 C CA . SER A 1 109 ? -3.465 -14.564 5.060 1.00 96.31 109 SER A CA 1
ATOM 792 C C . SER A 1 109 ? -2.309 -14.870 4.117 1.00 96.31 109 SER A C 1
ATOM 794 O O . SER A 1 109 ? -2.518 -15.551 3.118 1.00 96.31 109 SER A O 1
ATOM 796 N N . LEU A 1 110 ? -1.094 -14.391 4.402 1.00 96.94 110 LEU A N 1
ATOM 797 C CA . LEU A 1 110 ? 0.079 -14.666 3.569 1.00 96.94 110 LEU A CA 1
ATOM 798 C C . LEU A 1 110 ? 0.541 -16.120 3.704 1.00 96.94 110 LEU A C 1
ATOM 800 O O . LEU A 1 110 ? 0.988 -16.541 4.780 1.00 96.94 110 LEU A O 1
ATOM 804 N N . SER A 1 111 ? 0.535 -16.837 2.585 1.00 97.44 111 SER A N 1
ATOM 805 C CA . SER A 1 111 ? 1.079 -18.187 2.462 1.00 97.44 111 SER A CA 1
ATOM 806 C C . SER A 1 111 ? 2.607 -18.215 2.656 1.00 97.44 111 SER A C 1
ATOM 808 O O . SER A 1 111 ? 3.290 -17.194 2.501 1.00 97.44 111 SER A O 1
ATOM 810 N N . PRO A 1 112 ? 3.198 -19.380 2.983 1.00 98.06 112 PRO A N 1
ATOM 811 C CA . PRO A 1 112 ? 4.651 -19.525 3.041 1.00 98.06 112 PRO A CA 1
ATOM 812 C C . PRO A 1 112 ? 5.359 -19.135 1.737 1.00 98.06 112 PRO A C 1
ATOM 814 O O . PRO A 1 112 ? 6.448 -18.563 1.796 1.00 98.06 112 PRO A O 1
ATOM 817 N N . ASP A 1 113 ? 4.751 -19.407 0.582 1.00 98.25 113 ASP A N 1
ATOM 818 C CA . ASP A 1 113 ? 5.338 -19.092 -0.723 1.00 98.25 113 ASP A CA 1
ATOM 819 C C . ASP A 1 113 ? 5.299 -17.600 -1.025 1.00 98.25 113 ASP A C 1
ATOM 821 O O . ASP A 1 113 ? 6.337 -17.042 -1.378 1.00 98.25 113 ASP A O 1
ATOM 825 N N . GLU A 1 114 ? 4.183 -16.920 -0.747 1.00 97.94 114 GLU A N 1
ATOM 826 C CA . GLU A 1 114 ? 4.115 -15.456 -0.837 1.00 97.94 114 GLU A CA 1
ATOM 827 C C . GLU A 1 114 ? 5.159 -14.801 0.074 1.00 97.94 114 GLU A C 1
ATOM 829 O O . GLU A 1 114 ? 5.858 -13.883 -0.339 1.00 97.94 114 GLU A O 1
ATOM 834 N N . ARG A 1 115 ? 5.349 -15.299 1.304 1.00 98.00 115 ARG A N 1
ATOM 835 C CA . ARG A 1 115 ? 6.376 -14.765 2.220 1.00 98.00 115 ARG A CA 1
ATOM 836 C C . ARG A 1 115 ? 7.793 -14.940 1.671 1.00 98.00 115 ARG A C 1
ATOM 838 O O . ARG A 1 115 ? 8.616 -14.035 1.814 1.00 98.00 115 ARG A O 1
ATOM 845 N N . ARG A 1 116 ? 8.092 -16.090 1.056 1.00 98.56 116 ARG A N 1
ATOM 846 C CA . ARG A 1 116 ? 9.387 -16.331 0.398 1.00 98.56 116 ARG A CA 1
ATOM 847 C C . ARG A 1 116 ? 9.560 -15.433 -0.819 1.00 98.56 116 ARG A C 1
ATOM 849 O O . ARG A 1 116 ? 10.655 -14.909 -1.009 1.00 98.56 116 ARG A O 1
ATOM 856 N N . GLU A 1 117 ? 8.513 -15.249 -1.619 1.00 98.06 117 GLU A N 1
ATOM 857 C CA . GLU A 1 117 ? 8.543 -14.359 -2.776 1.00 98.06 117 GLU A CA 1
ATOM 858 C C . GLU A 1 117 ? 8.780 -12.911 -2.350 1.00 98.06 117 GLU A C 1
ATOM 860 O O . GLU A 1 117 ? 9.707 -12.295 -2.860 1.00 98.06 117 GLU A O 1
ATOM 865 N N . ILE A 1 118 ? 8.040 -12.397 -1.363 1.00 98.44 118 ILE A N 1
ATOM 866 C CA . ILE A 1 118 ? 8.240 -11.045 -0.822 1.00 98.44 118 ILE A CA 1
ATOM 867 C C . ILE A 1 118 ? 9.688 -10.868 -0.358 1.00 98.44 118 ILE A C 1
ATOM 869 O O . ILE A 1 118 ? 10.326 -9.881 -0.711 1.00 98.44 118 ILE A O 1
ATOM 873 N N . LEU A 1 119 ? 10.237 -11.829 0.396 1.00 98.50 119 LEU A N 1
ATOM 874 C CA . LEU A 1 119 ? 11.621 -11.747 0.864 1.00 98.50 119 LEU A CA 1
ATOM 875 C C . LEU A 1 119 ? 12.618 -11.715 -0.304 1.00 98.50 119 LEU A C 1
ATOM 877 O O . LEU A 1 119 ? 13.523 -10.882 -0.312 1.00 98.50 119 LEU A O 1
ATOM 881 N N . ARG A 1 120 ? 12.457 -12.596 -1.299 1.00 98.38 120 ARG A N 1
ATOM 882 C CA . ARG A 1 120 ? 13.304 -12.600 -2.504 1.00 98.38 120 ARG A CA 1
ATOM 883 C C . ARG A 1 120 ? 13.171 -11.295 -3.282 1.00 98.38 120 ARG A C 1
ATOM 885 O O . ARG A 1 120 ? 14.186 -10.746 -3.691 1.00 98.38 120 ARG A O 1
ATOM 892 N N . GLY A 1 121 ? 11.952 -10.788 -3.426 1.00 98.25 121 GLY A N 1
ATOM 893 C CA . GLY A 1 121 ? 11.644 -9.522 -4.074 1.00 98.25 121 GLY A CA 1
ATOM 894 C C . GLY A 1 121 ? 12.330 -8.347 -3.392 1.00 98.25 121 GLY A C 1
ATOM 895 O O . GLY A 1 121 ? 13.038 -7.591 -4.047 1.00 98.25 121 GLY A O 1
ATOM 896 N N . MET A 1 122 ? 12.243 -8.257 -2.062 1.00 98.50 122 MET A N 1
ATOM 897 C CA . MET A 1 122 ? 12.940 -7.230 -1.282 1.00 98.50 122 MET A CA 1
ATOM 898 C C . MET A 1 122 ? 14.465 -7.297 -1.460 1.00 98.50 122 MET A C 1
ATOM 900 O O . MET A 1 122 ? 15.126 -6.266 -1.610 1.00 98.50 122 MET A O 1
ATOM 904 N N . LEU A 1 123 ? 15.037 -8.507 -1.453 1.00 98.31 123 LEU A N 1
ATOM 905 C CA . LEU A 1 123 ? 16.469 -8.713 -1.693 1.00 98.31 123 LEU A CA 1
ATOM 906 C C . LEU A 1 123 ? 16.864 -8.318 -3.121 1.00 98.31 123 LEU A C 1
ATOM 908 O O . LEU A 1 123 ? 17.892 -7.665 -3.301 1.00 98.31 123 LEU A O 1
ATOM 912 N N . LEU A 1 124 ? 16.041 -8.661 -4.115 1.00 97.88 124 LEU A N 1
ATOM 913 C CA . LEU A 1 124 ? 16.239 -8.283 -5.511 1.00 97.88 124 LEU A CA 1
ATOM 914 C C . LEU A 1 124 ? 16.203 -6.762 -5.674 1.00 97.88 124 LEU A C 1
ATOM 916 O O . LEU A 1 124 ? 17.138 -6.199 -6.236 1.00 97.88 124 LEU A O 1
ATOM 920 N N . THR A 1 125 ? 15.192 -6.082 -5.123 1.00 97.56 125 THR A N 1
ATOM 921 C CA . THR A 1 125 ? 15.099 -4.614 -5.147 1.00 97.56 125 THR A CA 1
ATOM 922 C C . THR A 1 125 ? 16.355 -3.976 -4.562 1.00 97.56 125 THR A C 1
ATOM 924 O O . THR A 1 125 ? 16.971 -3.128 -5.206 1.00 97.56 125 THR A O 1
ATOM 927 N N . ARG A 1 126 ? 16.810 -4.446 -3.392 1.00 97.62 126 ARG A N 1
ATOM 928 C CA . ARG A 1 126 ? 18.037 -3.943 -2.760 1.00 97.62 126 ARG A CA 1
ATOM 929 C C . ARG A 1 126 ? 19.289 -4.213 -3.597 1.00 97.62 126 ARG A C 1
ATOM 931 O O . ARG A 1 126 ? 20.178 -3.364 -3.654 1.00 97.62 126 ARG A O 1
ATOM 938 N N . ALA A 1 127 ? 19.385 -5.380 -4.229 1.00 97.06 127 ALA A N 1
ATOM 939 C CA . ALA A 1 127 ? 20.517 -5.732 -5.081 1.00 97.06 127 ALA A CA 1
ATOM 940 C C . ALA A 1 127 ? 20.590 -4.829 -6.323 1.00 97.06 127 ALA A C 1
ATOM 942 O O . ALA A 1 127 ? 21.660 -4.295 -6.627 1.00 97.06 127 ALA A O 1
ATOM 943 N N . VAL A 1 128 ? 19.455 -4.592 -6.989 1.00 95.88 128 VAL A N 1
ATOM 944 C CA . VAL A 1 128 ? 19.366 -3.686 -8.145 1.00 95.88 128 VAL A CA 1
ATOM 945 C C . VAL A 1 128 ? 19.694 -2.248 -7.735 1.00 95.88 128 VAL A C 1
ATOM 947 O O . VAL A 1 128 ? 20.531 -1.611 -8.373 1.00 95.88 128 VAL A O 1
ATOM 950 N N . ASP A 1 129 ? 19.144 -1.764 -6.618 1.00 94.50 129 ASP A N 1
ATOM 951 C CA . ASP A 1 129 ? 19.457 -0.439 -6.063 1.00 94.50 129 ASP A CA 1
ATOM 952 C C . ASP A 1 129 ? 20.947 -0.257 -5.752 1.00 94.50 129 ASP A C 1
ATOM 954 O O . ASP A 1 129 ? 21.509 0.829 -5.930 1.00 94.50 129 ASP A O 1
ATOM 958 N N . ASN A 1 130 ? 21.601 -1.300 -5.238 1.00 95.44 130 ASN A N 1
ATOM 959 C CA . ASN A 1 130 ? 23.032 -1.265 -4.964 1.00 95.44 130 ASN A CA 1
ATOM 960 C C . ASN A 1 130 ? 23.841 -1.238 -6.260 1.00 95.44 130 ASN A C 1
ATOM 962 O O . ASN A 1 130 ? 24.811 -0.488 -6.334 1.00 95.44 130 ASN A O 1
ATOM 966 N N . ARG A 1 131 ? 23.419 -1.970 -7.299 1.00 94.19 131 ARG A N 1
ATOM 967 C CA . ARG A 1 131 ? 24.072 -1.902 -8.611 1.00 94.19 131 ARG A CA 1
ATOM 968 C C . ARG A 1 131 ? 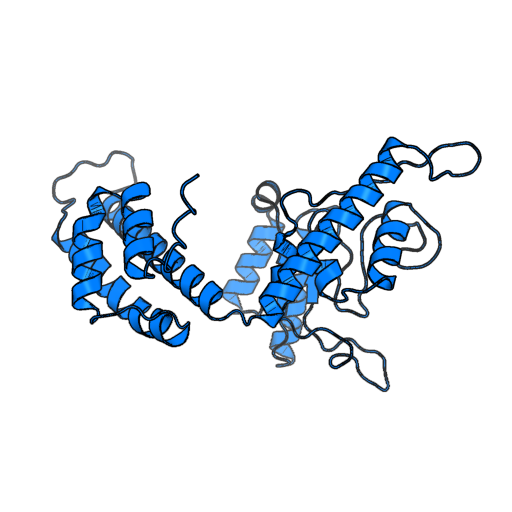23.929 -0.517 -9.240 1.00 94.19 131 ARG A C 1
ATOM 970 O O . ARG A 1 131 ? 24.922 0.025 -9.716 1.00 94.19 131 ARG A O 1
ATOM 977 N N . LEU A 1 132 ? 22.740 0.083 -9.167 1.00 92.56 132 LEU A N 1
ATOM 978 C CA . LEU A 1 132 ? 22.500 1.461 -9.608 1.00 92.56 132 LEU A CA 1
ATOM 979 C C . LEU A 1 132 ? 23.377 2.462 -8.849 1.00 92.56 132 LEU A C 1
ATOM 981 O O . LEU A 1 132 ? 23.957 3.357 -9.461 1.00 92.56 132 LEU A O 1
ATOM 985 N N . LYS A 1 133 ? 23.534 2.287 -7.530 1.00 92.75 133 LYS A N 1
ATOM 986 C CA . LYS A 1 133 ? 24.461 3.101 -6.735 1.00 92.75 133 LYS A CA 1
ATOM 987 C C . LYS A 1 133 ? 25.895 2.963 -7.246 1.00 92.75 133 LYS A C 1
ATOM 989 O O . LYS A 1 133 ? 26.562 3.978 -7.410 1.00 92.75 133 LYS A O 1
ATOM 994 N N . THR A 1 134 ? 26.361 1.740 -7.505 1.00 92.88 134 THR A N 1
ATOM 995 C CA . THR A 1 134 ? 27.711 1.505 -8.030 1.00 92.88 134 THR A CA 1
ATOM 996 C C . THR A 1 134 ? 27.914 2.188 -9.379 1.00 92.88 134 THR A C 1
ATOM 998 O O . THR A 1 134 ? 28.931 2.860 -9.542 1.00 92.88 134 THR A O 1
ATOM 1001 N N . PHE A 1 135 ? 26.948 2.099 -10.302 1.00 91.62 135 PHE A N 1
ATOM 1002 C CA . PHE A 1 135 ? 27.009 2.825 -11.576 1.00 91.62 135 PHE A CA 1
ATOM 1003 C C . PHE A 1 135 ? 27.153 4.332 -11.363 1.00 91.62 135 PHE A C 1
ATOM 1005 O O . PHE A 1 135 ? 28.069 4.946 -11.911 1.00 91.62 135 PHE A O 1
ATOM 1012 N N . PHE A 1 136 ? 26.313 4.900 -10.496 1.00 89.31 136 PHE A N 1
ATOM 1013 C CA . PHE A 1 136 ? 26.318 6.327 -10.196 1.00 89.31 136 PHE A CA 1
ATOM 1014 C C . PHE A 1 136 ? 27.654 6.801 -9.600 1.00 89.31 136 PHE A C 1
ATOM 1016 O O . PHE A 1 136 ? 28.175 7.843 -9.990 1.00 89.31 136 PHE A O 1
ATOM 1023 N N . THR A 1 137 ? 28.231 6.045 -8.659 1.00 91.12 137 THR A N 1
ATOM 1024 C CA . THR A 1 137 ? 29.434 6.479 -7.927 1.00 91.12 137 THR A CA 1
ATOM 1025 C C . THR A 1 137 ? 30.749 6.153 -8.627 1.00 91.12 137 THR A C 1
ATOM 1027 O O . THR A 1 137 ? 31.732 6.850 -8.401 1.00 91.12 137 THR A O 1
ATOM 1030 N N . SER A 1 138 ? 30.805 5.082 -9.423 1.00 91.12 138 SER A N 1
ATOM 1031 C CA . SER A 1 138 ? 32.057 4.632 -10.052 1.00 91.12 138 SER A CA 1
ATOM 1032 C C . SER A 1 138 ? 32.352 5.321 -11.383 1.00 91.12 138 SER A C 1
ATOM 1034 O O . SER A 1 138 ? 33.512 5.395 -11.782 1.00 91.12 138 SER A O 1
ATOM 1036 N N . GLY A 1 139 ? 31.318 5.788 -12.096 1.00 86.62 139 GLY A N 1
ATOM 1037 C CA . GLY A 1 139 ? 31.468 6.250 -13.477 1.00 86.62 139 GLY A CA 1
ATOM 1038 C C . GLY A 1 139 ? 31.905 5.139 -14.441 1.00 86.62 139 GLY A C 1
ATOM 1039 O O . GLY A 1 139 ? 32.524 5.430 -15.467 1.00 86.62 139 GLY A O 1
ATOM 1040 N N . GLU A 1 140 ? 31.632 3.866 -14.111 1.00 91.38 140 GLU A N 1
ATOM 1041 C CA . GLU A 1 140 ? 31.951 2.724 -14.983 1.00 91.38 140 GLU A CA 1
ATOM 1042 C C . GLU A 1 140 ? 31.138 2.749 -16.288 1.00 91.38 140 GLU A C 1
ATOM 1044 O O . GLU A 1 140 ? 31.609 2.278 -17.321 1.00 91.38 140 GLU A O 1
ATOM 1049 N N . VAL A 1 141 ? 29.937 3.340 -16.263 1.00 90.81 141 VAL A N 1
ATOM 1050 C CA . VAL A 1 141 ? 29.139 3.596 -17.465 1.00 90.81 141 VAL A CA 1
ATOM 1051 C C . VAL A 1 141 ? 29.581 4.922 -18.072 1.00 90.81 141 VAL A C 1
ATOM 1053 O O . VAL A 1 141 ? 29.627 5.944 -17.388 1.00 90.81 141 VAL A O 1
ATOM 1056 N N . ARG A 1 142 ? 29.913 4.911 -19.366 1.00 91.31 142 ARG A N 1
ATOM 1057 C CA . ARG A 1 142 ? 30.467 6.067 -20.082 1.00 91.31 142 ARG A CA 1
ATOM 1058 C C . ARG A 1 142 ? 29.779 6.313 -21.419 1.00 91.31 142 ARG A C 1
ATOM 1060 O O . ARG A 1 142 ? 29.285 5.379 -22.053 1.00 91.31 142 ARG A O 1
ATOM 1067 N N . PHE A 1 143 ? 29.799 7.571 -21.850 1.00 88.38 143 PHE A N 1
ATOM 1068 C CA . PHE A 1 143 ? 29.494 7.997 -23.211 1.00 88.38 143 PHE A CA 1
ATOM 1069 C C . PHE A 1 143 ? 30.742 8.660 -23.806 1.00 88.38 143 PHE A C 1
ATOM 1071 O O . PHE A 1 143 ? 31.104 9.775 -23.427 1.00 88.38 143 PHE A O 1
ATOM 1078 N N . GLY A 1 144 ? 31.436 7.941 -24.694 1.00 90.31 144 GLY A N 1
ATOM 1079 C CA . GLY A 1 144 ? 32.806 8.296 -25.070 1.00 90.31 144 GLY A CA 1
ATOM 1080 C C . GLY A 1 144 ? 33.706 8.314 -23.832 1.00 90.31 144 GLY A C 1
ATOM 1081 O O . GLY A 1 144 ? 33.666 7.390 -23.018 1.00 90.31 144 GLY A O 1
ATOM 1082 N N . ASP A 1 145 ? 34.458 9.395 -23.652 1.00 92.31 145 ASP A N 1
ATOM 1083 C CA . ASP A 1 145 ? 35.356 9.558 -22.504 1.00 92.31 145 ASP A CA 1
ATOM 1084 C C . ASP A 1 145 ? 34.650 10.065 -21.236 1.00 92.31 145 ASP A C 1
ATOM 1086 O O . ASP A 1 145 ? 35.210 9.980 -20.137 1.00 92.31 145 ASP A O 1
ATOM 1090 N N . ALA A 1 146 ? 33.412 10.558 -21.358 1.00 91.94 146 ALA A N 1
ATOM 1091 C CA . ALA A 1 146 ? 32.668 11.148 -20.253 1.00 91.94 146 ALA A CA 1
ATOM 1092 C C . ALA A 1 146 ? 31.929 10.077 -19.427 1.00 91.94 146 ALA A C 1
ATOM 1094 O O . ALA A 1 146 ? 31.179 9.272 -19.991 1.00 91.94 146 ALA A O 1
ATOM 1095 N N . PRO A 1 147 ? 32.079 10.060 -18.089 1.00 91.38 147 PRO A N 1
ATOM 1096 C CA . PRO A 1 147 ? 31.273 9.198 -17.236 1.00 91.38 147 PRO A CA 1
ATOM 1097 C C . PRO A 1 147 ? 29.810 9.644 -17.256 1.00 91.38 147 PRO A C 1
ATOM 1099 O O . PRO A 1 147 ? 29.502 10.829 -17.129 1.00 91.38 147 PRO A O 1
ATOM 1102 N N . PHE A 1 148 ? 28.901 8.681 -17.374 1.00 89.94 148 PHE A N 1
ATOM 1103 C CA . PHE A 1 148 ? 27.470 8.904 -17.246 1.00 89.94 148 PHE A CA 1
ATOM 1104 C C . PHE A 1 148 ? 26.983 8.308 -15.929 1.00 89.94 148 PHE A C 1
ATOM 1106 O O . PHE A 1 148 ? 27.010 7.098 -15.727 1.00 89.94 148 PHE A O 1
ATOM 1113 N N . GLN A 1 149 ? 26.533 9.174 -15.025 1.00 87.19 149 GLN A N 1
ATOM 1114 C CA . GLN A 1 149 ? 26.098 8.762 -13.689 1.00 87.19 149 GLN A CA 1
ATOM 1115 C C . GLN A 1 149 ? 24.643 8.270 -13.666 1.00 87.19 149 GLN A C 1
ATOM 1117 O O . GLN A 1 149 ? 24.245 7.570 -12.737 1.00 87.19 149 GLN A O 1
ATOM 1122 N N . GLY A 1 150 ? 23.838 8.615 -14.678 1.00 84.81 150 GLY A N 1
ATOM 1123 C CA . GLY A 1 150 ? 22.396 8.372 -14.659 1.00 84.81 150 GLY A CA 1
ATOM 1124 C C . GLY A 1 150 ? 21.676 9.190 -13.583 1.00 84.81 150 GLY A C 1
ATOM 1125 O O . GLY A 1 150 ? 22.161 10.233 -13.143 1.00 84.81 150 GLY A O 1
ATOM 1126 N N . LYS A 1 151 ? 20.490 8.731 -13.164 1.00 76.81 151 LYS A N 1
ATOM 1127 C CA . LYS A 1 151 ? 19.726 9.349 -12.059 1.00 76.81 151 LYS A CA 1
ATOM 1128 C C . LYS A 1 151 ? 19.831 8.580 -10.750 1.00 76.81 151 LYS A C 1
ATOM 1130 O O . LYS A 1 151 ? 19.790 9.200 -9.693 1.00 76.81 151 LYS A O 1
ATOM 1135 N N . GLY A 1 152 ? 19.985 7.257 -10.817 1.00 74.81 152 GLY A N 1
ATOM 1136 C CA . GLY A 1 152 ? 20.168 6.411 -9.642 1.00 74.81 152 GLY A CA 1
ATOM 1137 C C . GLY A 1 152 ? 19.024 6.564 -8.640 1.00 74.81 152 GLY A C 1
ATOM 1138 O O . GLY A 1 152 ? 19.281 6.757 -7.453 1.00 74.81 152 GLY A O 1
ATOM 1139 N N . PHE A 1 153 ? 17.767 6.533 -9.099 1.00 83.94 153 PHE A N 1
ATOM 1140 C CA . PHE A 1 153 ? 16.632 6.566 -8.176 1.00 83.94 153 PHE A CA 1
ATOM 1141 C C . PHE A 1 153 ? 16.626 5.288 -7.334 1.00 83.94 153 PHE A C 1
ATOM 1143 O O . PHE A 1 153 ? 16.474 4.192 -7.866 1.00 83.94 153 PHE A O 1
ATOM 1150 N N . ARG A 1 154 ? 16.853 5.436 -6.025 1.00 88.12 154 ARG A N 1
ATOM 1151 C CA . ARG A 1 154 ? 16.969 4.312 -5.090 1.00 88.12 154 ARG A CA 1
ATOM 1152 C C . ARG A 1 154 ? 15.729 4.193 -4.222 1.00 88.12 154 ARG A C 1
ATOM 1154 O O . ARG A 1 154 ? 15.202 5.197 -3.745 1.00 88.12 154 ARG A O 1
ATOM 1161 N N . SER A 1 155 ? 15.371 2.951 -3.945 1.00 92.31 155 SER A N 1
ATOM 1162 C CA . SER A 1 155 ? 14.238 2.522 -3.121 1.00 92.31 155 SER A CA 1
ATOM 1163 C C . SER A 1 155 ? 14.715 1.963 -1.770 1.00 92.31 155 SER A C 1
ATOM 1165 O O . SER A 1 155 ? 14.052 1.130 -1.152 1.00 92.31 155 SER A O 1
ATOM 1167 N N . LEU A 1 156 ? 15.893 2.398 -1.298 1.00 94.44 156 LEU A N 1
ATOM 1168 C CA . LEU A 1 156 ? 16.489 1.931 -0.044 1.00 94.44 156 LEU A CA 1
ATOM 1169 C C . LEU A 1 156 ? 15.544 2.207 1.135 1.00 94.44 156 LEU A C 1
ATOM 1171 O O . LEU A 1 156 ? 15.193 3.356 1.395 1.00 94.44 156 LEU A O 1
ATOM 1175 N N . GLY A 1 157 ? 15.184 1.154 1.871 1.00 96.25 157 GLY A N 1
ATOM 1176 C CA . GLY A 1 157 ? 14.215 1.214 2.970 1.00 96.25 157 GLY A CA 1
ATOM 1177 C C . GLY A 1 157 ? 12.751 1.101 2.528 1.00 96.25 157 GLY A C 1
ATOM 1178 O O . GLY A 1 157 ? 11.868 1.030 3.379 1.00 96.25 157 GLY A O 1
ATOM 1179 N N . GLN A 1 158 ? 12.488 1.062 1.221 1.00 96.44 158 GLN A N 1
ATOM 1180 C CA . GLN A 1 158 ? 11.163 0.933 0.610 1.00 96.44 158 GLN A CA 1
ATOM 1181 C C . GLN A 1 158 ? 11.008 -0.392 -0.151 1.00 96.44 158 GLN A C 1
ATOM 1183 O O . GLN A 1 158 ? 10.043 -0.590 -0.880 1.00 96.44 158 GLN A O 1
ATOM 1188 N N . GLU A 1 159 ? 11.918 -1.351 0.036 1.00 98.00 159 GLU A N 1
ATOM 1189 C CA . GLU A 1 159 ? 11.927 -2.603 -0.730 1.00 98.00 159 GLU A CA 1
ATOM 1190 C C . GLU A 1 159 ? 10.665 -3.447 -0.501 1.00 98.00 159 GLU A C 1
ATOM 1192 O O . GLU A 1 159 ? 10.255 -4.216 -1.367 1.00 98.00 159 GLU A O 1
ATOM 1197 N N . ALA A 1 160 ? 10.012 -3.272 0.651 1.00 97.31 160 ALA A N 1
ATOM 1198 C CA . ALA A 1 160 ? 8.748 -3.927 0.972 1.00 97.31 160 ALA A CA 1
ATOM 1199 C C . ALA A 1 160 ? 7.587 -3.514 0.044 1.00 97.31 160 ALA A C 1
ATOM 1201 O O . ALA A 1 160 ? 6.598 -4.240 -0.014 1.00 97.31 160 ALA A O 1
ATOM 1202 N N . ILE A 1 161 ? 7.713 -2.417 -0.720 1.00 97.06 161 ILE A N 1
ATOM 1203 C CA . ILE A 1 161 ? 6.748 -2.021 -1.764 1.00 97.06 161 ILE A CA 1
ATOM 1204 C C . ILE A 1 161 ? 6.559 -3.132 -2.808 1.00 97.06 161 ILE A C 1
ATOM 1206 O O . ILE A 1 161 ? 5.472 -3.263 -3.364 1.00 97.06 161 ILE A O 1
ATOM 1210 N N . TYR A 1 162 ? 7.554 -4.010 -2.998 1.00 98.00 162 TYR A N 1
ATOM 1211 C CA . TYR A 1 162 ? 7.414 -5.232 -3.798 1.00 98.00 162 TYR A CA 1
ATOM 1212 C C . TYR A 1 162 ? 6.156 -6.038 -3.428 1.00 98.00 162 TYR A C 1
ATOM 1214 O O . TYR A 1 162 ? 5.455 -6.551 -4.300 1.00 98.00 162 TYR A O 1
ATOM 1222 N N . ALA A 1 163 ? 5.825 -6.118 -2.134 1.00 97.44 163 ALA A N 1
ATOM 1223 C CA . ALA A 1 163 ? 4.679 -6.880 -1.648 1.00 97.44 163 ALA A CA 1
ATOM 1224 C C . ALA A 1 163 ? 3.329 -6.355 -2.169 1.00 97.44 163 ALA A C 1
ATOM 1226 O O . ALA A 1 163 ? 2.350 -7.091 -2.135 1.00 97.44 163 ALA A O 1
ATOM 1227 N N . ALA A 1 164 ? 3.258 -5.115 -2.662 1.00 96.69 164 ALA A N 1
ATOM 1228 C CA . ALA A 1 164 ? 2.016 -4.523 -3.145 1.00 96.69 164 ALA A CA 1
ATOM 1229 C C . ALA A 1 164 ? 1.463 -5.222 -4.401 1.00 96.69 164 ALA A C 1
ATOM 1231 O O . ALA A 1 164 ? 0.256 -5.196 -4.623 1.00 96.69 164 ALA A O 1
ATOM 1232 N N . ALA A 1 165 ? 2.316 -5.891 -5.188 1.00 97.00 165 ALA A N 1
ATOM 1233 C CA . ALA A 1 165 ? 1.900 -6.549 -6.427 1.00 97.00 165 ALA A CA 1
ATOM 1234 C C . ALA A 1 165 ? 1.660 -8.064 -6.309 1.00 97.00 165 ALA A C 1
ATOM 1236 O O . ALA A 1 165 ? 1.224 -8.692 -7.271 1.00 97.00 165 ALA A O 1
ATOM 1237 N N . ILE A 1 166 ? 1.940 -8.692 -5.161 1.00 96.31 166 ILE A N 1
ATOM 1238 C CA . ILE A 1 166 ? 2.025 -10.166 -5.079 1.00 96.31 166 ILE A CA 1
ATOM 1239 C C . ILE A 1 166 ? 0.713 -10.883 -5.417 1.00 96.31 166 ILE A C 1
ATOM 1241 O O . ILE A 1 166 ? 0.760 -11.995 -5.935 1.00 96.31 166 ILE A O 1
ATOM 1245 N N . ARG A 1 167 ? -0.427 -10.227 -5.163 1.00 95.88 167 ARG A N 1
ATOM 1246 C CA . ARG A 1 167 ? -1.790 -10.716 -5.436 1.00 95.88 167 ARG A CA 1
ATOM 1247 C C . ARG A 1 167 ? -2.478 -10.006 -6.603 1.00 95.88 167 ARG A C 1
ATOM 1249 O O . ARG A 1 167 ? -3.662 -10.237 -6.826 1.00 95.88 167 ARG A O 1
ATOM 1256 N N . LEU A 1 168 ? -1.763 -9.141 -7.319 1.00 97.31 168 LEU A N 1
ATOM 1257 C CA . LEU A 1 168 ? -2.277 -8.563 -8.554 1.00 97.31 168 LEU A CA 1
ATOM 1258 C C . LEU A 1 168 ? -2.370 -9.642 -9.636 1.00 97.31 168 LEU A C 1
ATOM 1260 O O . LEU A 1 168 ? -1.611 -10.613 -9.638 1.00 97.31 168 LEU A O 1
ATOM 1264 N N . ARG A 1 169 ? -3.287 -9.449 -10.580 1.00 96.75 169 ARG A N 1
ATOM 1265 C CA . ARG A 1 169 ? -3.387 -10.211 -11.825 1.00 96.75 169 ARG A CA 1
ATOM 1266 C C . ARG A 1 169 ? -2.161 -9.909 -12.689 1.00 96.75 169 ARG A C 1
ATOM 1268 O O . ARG A 1 169 ? -2.180 -8.972 -13.481 1.00 96.75 169 ARG A O 1
ATOM 1275 N N . ARG A 1 170 ? -1.074 -10.654 -12.483 1.00 95.25 170 ARG A N 1
ATOM 1276 C CA . ARG A 1 170 ? 0.227 -10.463 -13.146 1.00 95.25 170 ARG A CA 1
ATOM 1277 C C . ARG A 1 170 ? 0.796 -11.772 -13.700 1.00 95.25 170 ARG A C 1
ATOM 1279 O O . ARG A 1 170 ? 0.393 -12.850 -13.270 1.00 95.25 170 ARG A O 1
ATOM 1286 N N . GLY A 1 171 ? 1.786 -11.665 -14.584 1.00 92.31 171 GLY A N 1
ATOM 1287 C CA . GLY A 1 171 ? 2.442 -12.800 -15.236 1.00 92.31 171 GLY A CA 1
ATOM 1288 C C . GLY A 1 171 ? 1.822 -13.175 -16.583 1.00 92.31 171 GLY A C 1
ATOM 1289 O O . GLY A 1 171 ? 0.835 -12.585 -17.019 1.00 92.31 171 GLY A O 1
ATOM 1290 N N . GLU A 1 172 ? 2.42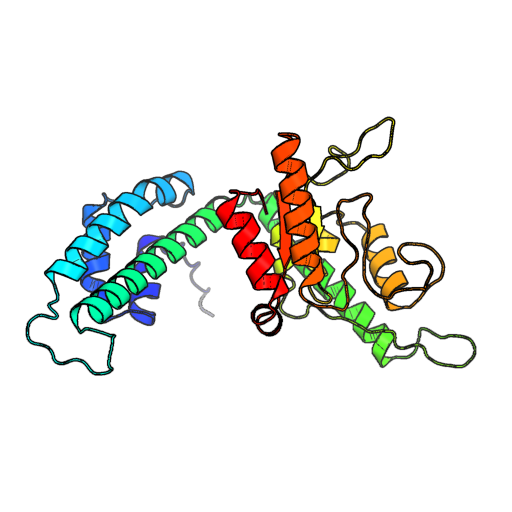4 -14.168 -17.239 1.00 89.00 172 GLU A N 1
ATOM 1291 C CA . GLU A 1 172 ? 2.105 -14.551 -18.624 1.00 89.00 172 GLU A CA 1
ATOM 1292 C C . GLU A 1 172 ? 0.642 -14.969 -18.825 1.00 89.00 172 GLU A C 1
ATOM 1294 O O . GLU A 1 172 ? 0.071 -14.706 -19.873 1.00 89.00 172 GLU A O 1
ATOM 1299 N N . THR A 1 173 ? -0.015 -15.516 -17.798 1.00 91.88 173 THR A N 1
ATOM 1300 C CA . THR A 1 173 ? -1.435 -15.912 -17.860 1.00 91.88 173 THR A CA 1
ATOM 1301 C C . THR A 1 173 ? -2.405 -14.746 -18.070 1.00 91.88 173 THR A C 1
ATOM 1303 O O . THR A 1 173 ? -3.586 -14.975 -18.306 1.00 91.88 173 THR A O 1
ATOM 1306 N N . PHE A 1 174 ? -1.944 -13.501 -17.919 1.00 92.62 174 PHE A N 1
ATOM 1307 C CA . PHE A 1 174 ? -2.743 -12.293 -18.137 1.00 92.62 174 PHE A CA 1
ATOM 1308 C C . PHE A 1 174 ? -2.361 -11.547 -19.420 1.00 92.62 174 PHE A C 1
ATOM 1310 O O . PHE A 1 174 ? -2.726 -10.379 -19.591 1.00 92.62 174 PHE A O 1
ATOM 1317 N N . ARG A 1 175 ? -1.639 -12.218 -20.317 1.00 85.44 175 ARG A N 1
ATOM 1318 C CA . ARG A 1 175 ? -1.400 -11.766 -21.683 1.00 85.44 175 ARG A CA 1
ATOM 1319 C C . ARG A 1 175 ? -2.304 -12.527 -22.631 1.00 85.44 175 ARG A C 1
ATOM 1321 O O . ARG A 1 175 ? -2.501 -13.726 -22.464 1.00 85.44 175 ARG A O 1
ATOM 1328 N N . ASP A 1 176 ? -2.845 -11.812 -23.605 1.00 78.06 176 ASP A N 1
ATOM 1329 C CA . ASP A 1 176 ? -3.525 -12.450 -24.723 1.00 78.06 176 ASP A CA 1
ATOM 1330 C C . ASP A 1 176 ? -2.512 -13.229 -25.578 1.00 78.06 176 ASP A C 1
ATOM 1332 O O . ASP A 1 176 ? -1.450 -12.690 -25.907 1.00 78.06 176 ASP A O 1
ATOM 1336 N N . GLU A 1 177 ? -2.824 -14.486 -25.903 1.00 65.44 177 GLU A N 1
ATOM 1337 C CA . GLU A 1 177 ? -1.938 -15.380 -26.663 1.00 65.44 177 GLU A CA 1
ATOM 1338 C C .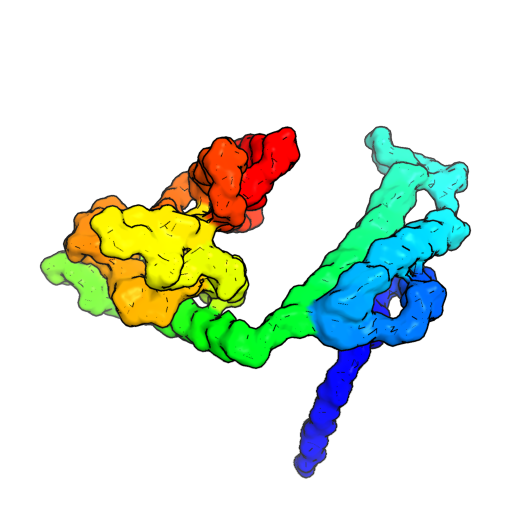 GLU A 1 177 ? -1.777 -14.913 -28.118 1.00 65.44 177 GLU A C 1
ATOM 1340 O O . GLU A 1 177 ? -0.704 -15.084 -28.698 1.00 65.44 177 GLU A O 1
ATOM 1345 N N . ASP A 1 178 ? -2.807 -14.263 -28.675 1.00 59.25 178 ASP A N 1
ATOM 1346 C CA . ASP A 1 178 ? -2.877 -13.921 -30.100 1.00 59.25 178 ASP A CA 1
ATOM 1347 C C . ASP A 1 178 ? -2.478 -12.464 -30.401 1.00 59.25 178 ASP A C 1
ATOM 1349 O O . ASP A 1 178 ? -1.890 -12.177 -31.446 1.00 59.25 178 ASP A O 1
ATOM 1353 N N . GLU A 1 179 ? -2.760 -11.531 -29.484 1.00 60.94 179 GLU A N 1
ATOM 1354 C CA . GLU A 1 179 ? -2.579 -10.085 -29.718 1.00 60.94 179 GLU A CA 1
ATOM 1355 C C . GLU A 1 179 ? -1.501 -9.437 -28.830 1.00 60.94 179 GLU A C 1
ATOM 1357 O O . GLU A 1 179 ? -1.109 -8.290 -29.057 1.00 60.94 179 GLU A O 1
ATOM 1362 N N . GLY A 1 180 ? -0.996 -10.148 -27.812 1.00 67.69 180 GLY A N 1
ATOM 1363 C CA . GLY A 1 180 ? -0.018 -9.611 -26.858 1.00 67.69 180 GLY A CA 1
ATOM 1364 C C . GLY A 1 180 ? -0.564 -8.493 -25.956 1.00 67.69 180 GLY A C 1
ATOM 1365 O O . GLY A 1 180 ? 0.215 -7.803 -25.290 1.00 67.69 180 GLY A O 1
ATOM 1366 N N . GLU A 1 181 ? -1.887 -8.297 -25.925 1.00 85.31 181 GLU A N 1
ATOM 1367 C CA . GLU A 1 181 ? -2.551 -7.276 -25.115 1.00 85.31 181 GLU A CA 1
ATOM 1368 C C . GLU A 1 181 ? -2.502 -7.637 -23.617 1.00 85.31 181 GLU A C 1
ATOM 1370 O O . GLU A 1 181 ? -2.747 -8.775 -23.208 1.00 85.31 181 GLU A O 1
ATOM 1375 N N . TRP A 1 182 ? -2.191 -6.651 -22.769 1.00 92.50 182 TRP A N 1
ATOM 1376 C CA . TRP A 1 182 ? -2.142 -6.827 -21.318 1.00 92.50 182 TRP A CA 1
ATOM 1377 C C . TRP A 1 182 ? -3.538 -6.760 -20.680 1.00 92.50 182 TRP A C 1
ATOM 1379 O O . TRP A 1 182 ? -4.143 -5.685 -20.573 1.00 92.50 182 TRP A O 1
ATOM 1389 N N . ARG A 1 183 ? -4.016 -7.892 -20.152 1.00 93.44 183 ARG A N 1
ATOM 1390 C CA . ARG A 1 183 ? -5.315 -8.027 -19.459 1.00 93.44 183 ARG A CA 1
ATOM 1391 C C . ARG A 1 183 ? -5.197 -8.060 -17.929 1.00 93.44 183 ARG A C 1
ATOM 1393 O O . ARG A 1 183 ? -6.211 -8.113 -17.232 1.00 93.44 183 ARG A O 1
ATOM 1400 N N . GLY A 1 184 ? -3.975 -8.012 -17.402 1.00 95.50 184 GLY A N 1
ATOM 1401 C CA . GLY A 1 184 ? -3.693 -8.030 -15.967 1.00 95.50 184 GLY A CA 1
ATOM 1402 C C . GLY A 1 184 ? -3.946 -6.697 -15.267 1.00 95.50 184 GLY A C 1
ATOM 1403 O O . GLY A 1 184 ? -4.310 -5.699 -15.888 1.00 95.50 184 GLY A O 1
ATOM 1404 N N . ASP A 1 185 ? -3.736 -6.646 -13.961 1.00 97.62 185 ASP A N 1
ATOM 1405 C CA . ASP A 1 185 ? -3.789 -5.391 -13.211 1.00 97.62 185 ASP A CA 1
ATOM 1406 C C . ASP A 1 185 ? -2.616 -4.487 -13.600 1.00 97.62 185 ASP A C 1
ATOM 1408 O O . ASP A 1 185 ? -1.637 -4.931 -14.207 1.00 97.62 185 ASP A O 1
ATOM 1412 N N . ILE A 1 186 ? -2.718 -3.201 -13.285 1.00 96.94 186 ILE A N 1
ATOM 1413 C CA . ILE A 1 186 ? -1.680 -2.230 -13.639 1.00 96.94 186 ILE A CA 1
ATOM 1414 C C . ILE A 1 186 ? -1.078 -1.588 -12.398 1.00 96.94 186 ILE A C 1
ATOM 1416 O O . ILE A 1 186 ? -1.750 -1.389 -11.385 1.00 96.94 186 ILE A O 1
ATOM 1420 N N . VAL A 1 187 ? 0.189 -1.206 -12.512 1.00 96.94 187 VAL A N 1
ATOM 1421 C CA . VAL A 1 187 ? 0.908 -0.442 -11.498 1.00 96.94 187 VAL A CA 1
ATOM 1422 C C . VAL A 1 187 ? 1.462 0.832 -12.121 1.00 96.94 187 VAL A C 1
ATOM 1424 O O . VAL A 1 187 ? 2.011 0.822 -13.223 1.00 96.94 187 VAL A O 1
ATOM 1427 N N . ALA A 1 188 ? 1.327 1.934 -11.397 1.00 95.06 188 ALA A N 1
ATOM 1428 C CA . ALA A 1 188 ? 1.846 3.242 -11.755 1.00 95.06 188 ALA A CA 1
ATOM 1429 C C . ALA A 1 188 ? 2.934 3.641 -10.743 1.00 95.06 188 ALA A C 1
ATOM 1431 O O . ALA A 1 188 ? 2.663 4.408 -9.815 1.00 95.06 188 ALA A O 1
ATOM 1432 N N . PRO A 1 189 ? 4.148 3.064 -10.863 1.00 92.69 189 PRO A N 1
ATOM 1433 C CA . PRO A 1 189 ? 5.240 3.346 -9.944 1.00 92.69 189 PRO A CA 1
ATOM 1434 C C . PRO A 1 189 ? 5.695 4.802 -10.057 1.00 92.69 189 PRO A 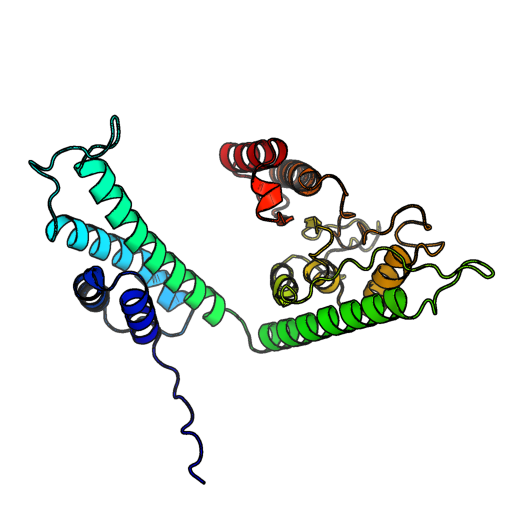C 1
ATOM 1436 O O . PRO A 1 189 ? 5.691 5.396 -11.136 1.00 92.69 189 PRO A O 1
ATOM 1439 N N . LEU A 1 190 ? 6.175 5.355 -8.949 1.00 90.69 190 LEU A N 1
ATOM 1440 C CA . LEU A 1 190 ? 7.030 6.532 -8.939 1.00 90.69 190 LEU A CA 1
ATOM 1441 C C . LEU A 1 190 ? 8.504 6.131 -9.005 1.00 90.69 190 LEU A C 1
ATOM 1443 O O . LEU A 1 190 ? 8.887 4.962 -8.946 1.00 90.69 190 LEU A O 1
ATOM 1447 N N . ILE A 1 191 ? 9.363 7.148 -9.063 1.00 89.38 191 ILE A N 1
ATOM 1448 C CA . ILE A 1 191 ? 10.823 7.015 -9.116 1.00 89.38 191 ILE A CA 1
ATOM 1449 C C . ILE A 1 191 ? 11.429 6.112 -8.029 1.00 89.38 191 ILE A C 1
ATOM 1451 O O . ILE A 1 191 ? 12.515 5.584 -8.242 1.00 89.38 191 ILE A O 1
ATOM 1455 N N . ARG A 1 192 ? 10.769 5.923 -6.877 1.00 91.38 192 ARG A N 1
ATOM 1456 C CA . ARG A 1 192 ? 11.268 5.089 -5.765 1.00 91.38 192 ARG A CA 1
ATOM 1457 C C . ARG A 1 192 ? 10.477 3.798 -5.536 1.00 91.38 192 ARG A C 1
ATOM 1459 O O . ARG A 1 192 ? 10.709 3.110 -4.550 1.00 91.38 192 ARG A O 1
ATOM 1466 N N . ASP A 1 193 ? 9.597 3.431 -6.461 1.00 92.94 193 ASP A N 1
ATOM 1467 C CA . ASP A 1 193 ? 8.758 2.236 -6.325 1.00 92.94 193 ASP A CA 1
ATOM 1468 C C . ASP A 1 193 ? 9.303 1.066 -7.148 1.00 92.94 193 ASP A C 1
ATOM 1470 O O . ASP A 1 193 ? 8.554 0.232 -7.651 1.00 92.94 193 ASP A O 1
ATOM 1474 N N . LEU A 1 194 ? 10.631 0.958 -7.282 1.00 94.50 194 LEU A N 1
ATOM 1475 C CA . LEU A 1 194 ? 11.274 -0.101 -8.068 1.00 94.50 194 LEU A CA 1
ATOM 1476 C C . LEU A 1 194 ? 10.787 -1.503 -7.667 1.00 94.50 194 LEU A C 1
ATOM 1478 O O . LEU A 1 194 ? 10.657 -2.385 -8.516 1.00 94.50 194 LEU A O 1
ATOM 1482 N N . GLY A 1 195 ? 10.496 -1.698 -6.378 1.00 96.44 195 GLY A N 1
ATOM 1483 C CA . GLY A 1 195 ? 9.980 -2.956 -5.853 1.00 96.44 195 GLY A CA 1
ATOM 1484 C C . GLY A 1 195 ? 8.716 -3.432 -6.567 1.00 96.44 195 GLY A C 1
ATOM 1485 O O . GLY A 1 195 ? 8.655 -4.600 -6.940 1.00 96.44 195 GLY A O 1
ATOM 1486 N N . VAL A 1 196 ? 7.739 -2.552 -6.816 1.00 96.75 196 VAL A N 1
ATOM 1487 C CA . VAL A 1 196 ? 6.481 -2.960 -7.467 1.00 96.75 196 VAL A CA 1
ATOM 1488 C C . VAL A 1 196 ? 6.704 -3.320 -8.936 1.00 96.75 196 VAL A C 1
ATOM 1490 O O . VAL A 1 196 ? 6.139 -4.292 -9.426 1.00 96.75 196 VAL A O 1
ATOM 1493 N N . ALA A 1 197 ? 7.581 -2.588 -9.625 1.00 95.12 197 ALA A N 1
ATOM 1494 C CA . ALA A 1 197 ? 7.893 -2.854 -11.023 1.00 95.12 197 ALA A CA 1
ATOM 1495 C C . ALA A 1 197 ? 8.613 -4.205 -11.184 1.00 95.12 197 ALA A C 1
ATOM 1497 O O . ALA A 1 197 ? 8.251 -5.007 -12.041 1.00 95.12 197 ALA A O 1
ATOM 1498 N N . LEU A 1 198 ? 9.570 -4.508 -10.297 1.00 97.00 198 LEU A N 1
ATOM 1499 C CA . LEU A 1 198 ? 10.202 -5.829 -10.236 1.00 97.00 198 LEU A CA 1
ATOM 1500 C C . LEU A 1 198 ? 9.189 -6.928 -9.898 1.00 97.00 198 LEU A C 1
ATOM 1502 O O . LEU A 1 198 ? 9.300 -8.031 -10.418 1.00 97.00 198 LEU A O 1
ATOM 1506 N N . ALA A 1 199 ? 8.199 -6.647 -9.053 1.00 97.56 199 ALA A N 1
ATOM 1507 C CA . ALA A 1 199 ? 7.197 -7.633 -8.672 1.00 97.56 199 ALA A CA 1
ATOM 1508 C C . ALA A 1 199 ? 6.243 -8.005 -9.813 1.00 97.56 199 ALA A C 1
ATOM 1510 O O . ALA A 1 199 ? 5.816 -9.156 -9.886 1.00 97.56 199 ALA A O 1
ATOM 1511 N N . MET A 1 200 ? 5.937 -7.084 -10.730 1.00 97.00 200 MET A N 1
ATOM 1512 C CA . MET A 1 200 ? 5.093 -7.387 -11.894 1.00 97.00 200 MET A CA 1
ATOM 1513 C C . MET A 1 200 ? 5.728 -8.421 -12.833 1.00 97.00 200 MET A C 1
ATOM 1515 O O . MET A 1 200 ? 5.010 -9.245 -13.397 1.00 97.00 200 MET A O 1
ATOM 1519 N N . LYS A 1 201 ? 7.064 -8.427 -12.948 1.00 94.44 201 LYS A N 1
ATOM 1520 C CA . LYS A 1 201 ? 7.829 -9.421 -13.712 1.00 94.44 201 LYS A CA 1
ATOM 1521 C C . LYS A 1 201 ? 9.210 -9.657 -13.066 1.00 94.44 201 LYS A C 1
ATOM 1523 O O . LYS A 1 201 ? 10.174 -8.978 -13.424 1.00 94.44 201 LYS A O 1
ATOM 1528 N N . PRO A 1 202 ? 9.332 -10.590 -12.104 1.00 93.75 202 PRO A N 1
ATOM 1529 C CA . PRO A 1 202 ? 10.526 -10.731 -11.266 1.00 93.75 202 PRO A CA 1
ATOM 1530 C C . PRO A 1 202 ? 11.621 -11.586 -11.913 1.00 93.75 202 PRO A C 1
ATOM 1532 O O . PRO A 1 202 ? 12.038 -12.608 -11.365 1.00 93.75 202 PRO A O 1
ATOM 1535 N N . ASP A 1 203 ? 12.103 -11.167 -13.082 1.00 93.31 203 ASP A N 1
ATOM 1536 C CA . ASP A 1 203 ? 13.156 -11.855 -13.826 1.00 93.31 203 ASP A CA 1
ATOM 1537 C C . ASP A 1 203 ? 14.333 -10.939 -14.207 1.00 93.31 203 ASP A C 1
ATOM 1539 O O . ASP A 1 203 ? 14.363 -9.735 -13.930 1.00 93.31 203 ASP A O 1
ATOM 1543 N N . GLY A 1 204 ? 15.353 -11.544 -14.821 1.00 95.69 204 GLY A N 1
ATOM 1544 C CA . GLY A 1 204 ? 16.560 -10.835 -15.242 1.00 95.69 204 GLY A CA 1
ATOM 1545 C C . GLY A 1 204 ? 16.316 -9.805 -16.346 1.00 95.69 204 GLY A C 1
ATOM 1546 O O . GLY A 1 204 ? 17.078 -8.843 -16.444 1.00 95.69 204 GLY A O 1
ATOM 1547 N N . GLU A 1 205 ? 15.258 -9.961 -17.142 1.00 93.94 205 GLU A N 1
ATOM 1548 C CA . GLU A 1 205 ? 14.939 -9.021 -18.212 1.00 93.94 205 GLU A CA 1
ATOM 1549 C C . GLU A 1 205 ? 14.408 -7.710 -17.633 1.00 93.94 205 GLU A C 1
ATOM 1551 O O . GLU A 1 205 ? 14.892 -6.640 -18.002 1.00 93.94 205 GLU A O 1
ATOM 1556 N N . THR A 1 206 ? 13.520 -7.764 -16.639 1.00 95.12 206 THR A N 1
ATOM 1557 C CA . THR A 1 206 ? 13.073 -6.553 -15.932 1.00 95.12 206 THR A CA 1
ATOM 1558 C C . THR A 1 206 ? 14.243 -5.842 -15.256 1.00 95.12 206 THR A C 1
ATOM 1560 O O . THR A 1 206 ? 14.362 -4.620 -15.350 1.00 95.12 206 THR A O 1
ATOM 1563 N N . VAL A 1 207 ? 15.173 -6.584 -14.642 1.00 96.12 207 VAL A N 1
ATOM 1564 C CA . VAL A 1 207 ? 16.408 -5.997 -14.089 1.00 96.12 207 VAL A CA 1
ATOM 1565 C C . VAL A 1 207 ? 17.213 -5.290 -15.181 1.00 96.12 207 VAL A C 1
ATOM 1567 O O . VAL A 1 207 ? 17.641 -4.148 -14.994 1.00 96.12 207 VAL A O 1
ATOM 1570 N N . ARG A 1 208 ? 17.395 -5.929 -16.342 1.00 95.25 208 ARG A N 1
ATOM 1571 C CA . ARG A 1 208 ? 18.091 -5.332 -17.487 1.00 95.25 208 ARG A CA 1
ATOM 1572 C C . ARG A 1 208 ? 17.398 -4.049 -17.954 1.00 95.25 208 ARG A C 1
ATOM 1574 O O . ARG A 1 208 ? 18.101 -3.072 -18.215 1.00 95.25 208 ARG A O 1
ATOM 1581 N N . LEU A 1 209 ? 16.064 -4.020 -18.027 1.00 94.50 209 LEU A N 1
ATOM 1582 C CA . LEU A 1 209 ? 15.284 -2.832 -18.399 1.00 94.50 209 LEU A CA 1
ATOM 1583 C C . LEU A 1 209 ? 15.488 -1.679 -17.409 1.00 94.50 209 LEU A C 1
ATOM 1585 O O . LEU A 1 209 ? 15.762 -0.560 -17.842 1.00 94.50 209 LEU A O 1
ATOM 1589 N N . VAL A 1 210 ? 15.447 -1.948 -16.097 1.00 94.50 210 VAL A N 1
ATOM 1590 C CA . VAL A 1 210 ? 15.710 -0.944 -15.045 1.00 94.50 210 VAL A CA 1
ATOM 1591 C C . VAL A 1 210 ? 17.094 -0.323 -15.217 1.00 94.50 210 VAL A C 1
ATOM 1593 O O . VAL A 1 210 ? 17.235 0.901 -15.253 1.00 94.50 210 VAL A O 1
ATOM 1596 N N . LEU A 1 211 ? 18.124 -1.168 -15.323 1.00 93.81 211 LEU A N 1
ATOM 1597 C CA . LEU A 1 211 ? 19.506 -0.709 -15.452 1.00 93.81 211 LEU A CA 1
ATOM 1598 C C . LEU A 1 211 ? 19.713 0.053 -16.769 1.00 93.81 211 LEU A C 1
ATOM 1600 O O . LEU A 1 211 ? 20.391 1.077 -16.776 1.00 93.81 211 LEU A O 1
ATOM 1604 N N . SER A 1 212 ? 19.102 -0.412 -17.864 1.00 93.12 212 SER A N 1
ATOM 1605 C CA . SER A 1 212 ? 19.195 0.227 -19.184 1.00 93.12 212 SER A CA 1
ATOM 1606 C C . SER A 1 212 ? 18.549 1.610 -19.192 1.00 93.12 212 SER A C 1
ATOM 1608 O O . SER A 1 212 ? 19.169 2.555 -19.678 1.00 93.12 212 SER A O 1
ATOM 1610 N N . ALA A 1 213 ? 17.350 1.742 -18.613 1.00 93.06 213 ALA A N 1
ATOM 1611 C CA . ALA A 1 213 ? 16.643 3.014 -18.504 1.00 93.06 213 ALA A CA 1
ATOM 1612 C C . ALA A 1 213 ? 17.454 4.027 -17.690 1.00 93.06 213 ALA A C 1
ATOM 1614 O O . ALA A 1 213 ? 17.820 5.080 -18.199 1.00 93.06 213 ALA A O 1
ATOM 1615 N N . GLN A 1 214 ? 17.839 3.676 -16.460 1.00 92.31 214 GLN A N 1
ATOM 1616 C CA . GLN A 1 214 ? 18.579 4.577 -15.566 1.00 92.31 214 GLN A CA 1
ATOM 1617 C C . GLN A 1 214 ? 19.938 5.009 -16.134 1.00 92.31 214 GLN A C 1
ATOM 1619 O O . GLN A 1 214 ? 20.417 6.098 -15.812 1.00 92.31 214 GLN A O 1
ATOM 1624 N N . MET A 1 215 ? 20.548 4.165 -16.973 1.00 92.75 215 MET A N 1
ATOM 1625 C CA . MET A 1 215 ? 21.817 4.430 -17.657 1.00 92.75 215 MET A CA 1
ATOM 1626 C C . MET A 1 215 ? 21.652 5.017 -19.069 1.00 92.75 215 MET A C 1
ATOM 1628 O O . MET A 1 215 ? 22.637 5.111 -19.800 1.00 92.75 215 MET A O 1
ATOM 1632 N N . GLY A 1 216 ? 20.439 5.416 -19.466 1.00 91.50 216 GLY A N 1
ATOM 1633 C CA . GLY A 1 216 ? 20.183 6.098 -20.739 1.00 91.50 216 GLY A CA 1
ATOM 1634 C C . GLY A 1 216 ? 20.564 5.273 -21.970 1.00 91.50 216 GLY A C 1
ATOM 1635 O O . GLY A 1 216 ? 20.985 5.825 -22.987 1.00 91.50 216 GLY A O 1
ATOM 1636 N N . LYS A 1 217 ? 20.490 3.941 -21.887 1.00 91.88 217 LYS A N 1
ATOM 1637 C CA . LYS A 1 217 ? 20.892 3.057 -22.986 1.00 91.88 217 LYS A CA 1
ATOM 1638 C C . LYS A 1 217 ? 19.879 3.113 -24.131 1.00 91.88 217 LYS A C 1
ATOM 1640 O O . LYS A 1 217 ? 18.674 3.208 -23.912 1.00 91.88 217 LYS A O 1
ATOM 1645 N N . ALA A 1 218 ? 20.387 3.006 -25.359 1.00 92.94 218 ALA A N 1
ATOM 1646 C CA . ALA A 1 218 ? 19.557 2.784 -26.537 1.00 92.94 218 ALA A CA 1
ATOM 1647 C C . ALA A 1 218 ? 18.824 1.432 -26.441 1.00 92.94 218 ALA A C 1
ATOM 1649 O O . ALA A 1 218 ? 19.359 0.473 -25.882 1.00 92.94 218 ALA A O 1
ATOM 1650 N N . GLY A 1 219 ? 17.622 1.362 -27.019 1.00 91.38 219 GLY A N 1
ATOM 1651 C CA . GLY A 1 219 ? 16.725 0.209 -26.920 1.00 91.38 219 GLY A CA 1
ATOM 1652 C C . GLY A 1 219 ? 15.725 0.291 -25.755 1.00 91.38 219 GLY A C 1
ATOM 1653 O O . GLY A 1 219 ? 15.622 1.319 -25.081 1.00 91.38 219 GLY A O 1
ATOM 1654 N N . PRO A 1 220 ? 14.956 -0.783 -25.511 1.00 90.94 220 PRO A N 1
ATOM 1655 C CA . PRO A 1 220 ? 13.931 -0.804 -24.471 1.00 90.94 220 PRO A CA 1
ATOM 1656 C C . PRO A 1 220 ? 14.477 -0.489 -23.062 1.00 90.94 220 PRO A C 1
ATOM 1658 O O . PRO A 1 220 ? 15.615 -0.865 -22.756 1.00 90.94 220 PRO A O 1
ATOM 1661 N N . PRO A 1 221 ? 13.671 0.132 -22.178 1.00 90.75 221 PRO A N 1
ATOM 1662 C CA . PRO A 1 221 ? 12.263 0.482 -22.403 1.00 90.75 221 PRO A CA 1
ATOM 1663 C C . PRO A 1 221 ? 12.043 1.854 -23.062 1.00 90.75 221 PRO A C 1
ATOM 1665 O O . PRO A 1 221 ? 11.048 2.041 -23.752 1.00 90.75 221 PRO A O 1
ATOM 1668 N N . MET A 1 222 ? 12.978 2.798 -22.915 1.00 90.75 222 MET A N 1
ATOM 1669 C CA . MET A 1 222 ? 12.750 4.209 -23.280 1.00 90.75 222 MET A CA 1
ATOM 1670 C C . MET A 1 222 ? 13.595 4.705 -24.463 1.00 90.75 222 MET A C 1
ATOM 1672 O O . MET A 1 222 ? 13.567 5.891 -24.790 1.00 90.75 222 MET A O 1
ATOM 1676 N N . ASN A 1 223 ? 14.374 3.834 -25.113 1.00 92.06 223 ASN A N 1
ATOM 1677 C CA . ASN A 1 223 ? 15.297 4.189 -26.200 1.00 92.06 223 ASN A CA 1
ATOM 1678 C C . ASN A 1 223 ? 16.262 5.329 -25.830 1.00 92.06 223 ASN A C 1
ATOM 1680 O O . ASN A 1 223 ? 16.581 6.173 -26.665 1.00 92.06 223 ASN A O 1
ATOM 1684 N N . GLY A 1 224 ? 16.682 5.378 -24.562 1.00 89.62 224 GLY A N 1
ATOM 1685 C CA . GLY A 1 224 ? 17.555 6.417 -24.006 1.00 89.62 224 GLY A CA 1
ATOM 1686 C C . GLY A 1 224 ? 16.917 7.804 -23.854 1.00 89.62 224 GLY A C 1
ATOM 1687 O O . GLY A 1 224 ? 17.610 8.738 -23.465 1.00 89.62 224 GLY A O 1
ATOM 1688 N N . LYS A 1 225 ? 15.619 7.963 -24.151 1.00 90.25 225 LYS A N 1
ATOM 1689 C CA . LYS A 1 225 ? 14.919 9.262 -24.101 1.00 90.25 225 LYS A CA 1
ATOM 1690 C C . LYS A 1 225 ? 14.400 9.621 -22.711 1.00 90.25 225 LYS A C 1
ATOM 1692 O O . LYS A 1 225 ? 14.109 10.783 -22.452 1.00 90.25 225 LYS A O 1
ATOM 1697 N N . ASP A 1 226 ? 14.278 8.627 -21.842 1.00 89.12 226 ASP A N 1
ATOM 1698 C CA . ASP A 1 226 ? 13.806 8.767 -20.472 1.00 89.12 226 ASP A CA 1
ATOM 1699 C C . ASP A 1 226 ? 14.551 7.759 -19.576 1.00 89.12 226 ASP A C 1
ATOM 1701 O O . ASP A 1 226 ? 15.051 6.738 -20.055 1.00 89.12 226 ASP A O 1
ATOM 1705 N N . LEU A 1 227 ? 14.669 8.078 -18.287 1.00 90.19 227 LEU A N 1
ATOM 1706 C CA . LEU A 1 227 ? 15.431 7.324 -17.290 1.00 90.19 227 LEU A CA 1
ATOM 1707 C C . LEU A 1 227 ? 14.541 6.527 -16.323 1.00 90.19 227 LEU A C 1
ATOM 1709 O O . LEU A 1 227 ? 15.053 5.835 -15.439 1.00 90.19 227 LEU A O 1
ATOM 1713 N N . HIS A 1 228 ? 13.222 6.625 -16.473 1.00 88.88 228 HIS A N 1
ATOM 1714 C CA . HIS A 1 228 ? 12.249 5.880 -15.688 1.00 88.88 228 HIS A CA 1
ATOM 1715 C C . HIS A 1 228 ? 12.064 4.451 -16.212 1.00 88.88 228 HIS A C 1
ATOM 1717 O O . HIS A 1 228 ? 12.201 4.171 -17.404 1.00 88.88 228 HIS A O 1
ATOM 1723 N N . ILE A 1 229 ? 11.718 3.535 -15.304 1.00 86.69 229 ILE A N 1
ATOM 1724 C CA . ILE A 1 229 ? 11.200 2.224 -15.698 1.00 86.69 229 ILE A CA 1
ATOM 1725 C C . ILE A 1 229 ? 9.809 2.395 -16.309 1.00 86.69 229 ILE A C 1
ATOM 1727 O O . ILE A 1 229 ? 9.017 3.185 -15.804 1.00 86.69 229 ILE A O 1
ATOM 1731 N N . GLY A 1 230 ? 9.522 1.618 -17.351 1.00 88.88 230 GLY A N 1
ATOM 1732 C CA . GLY A 1 230 ? 8.193 1.405 -17.905 1.00 88.88 230 GLY A CA 1
ATOM 1733 C C . GLY A 1 230 ? 8.177 0.107 -18.704 1.00 88.88 230 GLY A C 1
ATOM 1734 O O . GLY A 1 230 ? 9.159 -0.229 -19.362 1.00 88.88 230 GLY A O 1
ATOM 1735 N N . ASP A 1 231 ? 7.081 -0.632 -18.619 1.00 92.25 231 ASP A N 1
ATOM 1736 C CA . ASP A 1 231 ? 6.848 -1.849 -19.388 1.00 92.25 231 ASP A CA 1
ATOM 1737 C C . ASP A 1 231 ? 5.339 -2.115 -19.446 1.00 92.25 231 ASP A C 1
ATOM 1739 O O . ASP A 1 231 ? 4.778 -2.915 -18.691 1.00 92.25 231 ASP A O 1
ATOM 1743 N N . LEU A 1 232 ? 4.666 -1.396 -20.348 1.00 90.81 232 LEU A N 1
ATOM 1744 C CA . LEU A 1 232 ? 3.214 -1.488 -20.522 1.00 90.81 232 LEU A CA 1
ATOM 1745 C C . LEU A 1 232 ? 2.762 -2.903 -20.878 1.00 90.81 232 LEU A C 1
ATOM 1747 O O . LEU A 1 232 ? 1.651 -3.293 -20.531 1.00 90.81 232 LEU A O 1
ATOM 1751 N N . SER A 1 233 ? 3.639 -3.685 -21.509 1.00 90.38 233 SER A N 1
ATOM 1752 C CA . SER A 1 233 ? 3.347 -5.067 -21.866 1.00 90.38 233 SER A CA 1
ATOM 1753 C C . SER A 1 233 ? 3.125 -5.950 -20.627 1.00 90.38 233 SER A C 1
ATOM 1755 O O . SER A 1 233 ? 2.456 -6.972 -20.735 1.00 90.38 233 SER A O 1
ATOM 1757 N N . ASN A 1 234 ? 3.639 -5.542 -19.460 1.00 93.00 234 ASN A N 1
ATOM 1758 C CA . ASN A 1 234 ? 3.461 -6.193 -18.158 1.00 93.00 234 ASN A CA 1
ATOM 1759 C C . ASN A 1 234 ? 2.681 -5.315 -17.160 1.00 93.00 234 ASN A C 1
ATOM 1761 O O . ASN A 1 234 ? 2.824 -5.471 -15.947 1.00 93.00 234 ASN A O 1
ATOM 1765 N N . GLY A 1 235 ? 1.901 -4.344 -17.647 1.00 94.69 235 GLY A N 1
ATOM 1766 C CA . GLY A 1 235 ? 1.101 -3.470 -16.787 1.00 94.69 235 GLY A CA 1
ATOM 1767 C C . GLY A 1 235 ? 1.903 -2.462 -15.966 1.00 94.69 235 GLY A C 1
ATOM 1768 O O . GLY A 1 235 ? 1.367 -1.913 -15.006 1.00 94.69 235 GLY A O 1
ATOM 1769 N N . ILE A 1 236 ? 3.170 -2.208 -16.308 1.00 95.31 236 ILE A N 1
ATOM 1770 C CA . ILE A 1 236 ? 4.026 -1.247 -15.605 1.00 95.31 236 ILE A CA 1
ATOM 1771 C C . ILE 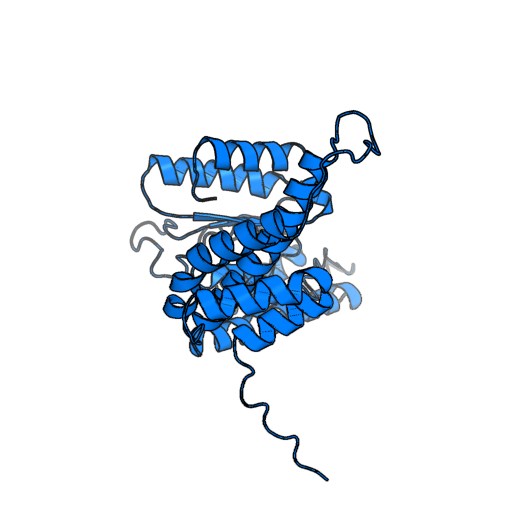A 1 236 ? 3.996 0.077 -16.366 1.00 95.31 236 ILE A C 1
ATOM 1773 O O . ILE A 1 236 ? 4.626 0.215 -17.419 1.00 95.31 236 ILE A O 1
ATOM 1777 N N . LEU A 1 237 ? 3.285 1.073 -15.841 1.00 93.94 237 LEU A N 1
ATOM 1778 C CA . LEU A 1 237 ? 3.308 2.406 -16.437 1.00 93.94 237 LEU A CA 1
ATOM 1779 C C . LEU A 1 237 ? 4.697 3.041 -16.260 1.00 93.94 237 LEU A C 1
ATOM 1781 O O . LEU A 1 237 ? 5.312 2.877 -15.202 1.00 93.94 237 LEU A O 1
ATOM 1785 N N . PRO A 1 238 ? 5.188 3.799 -17.258 1.00 89.81 238 PRO A N 1
ATOM 1786 C CA . PRO A 1 238 ? 6.369 4.623 -17.079 1.00 89.81 238 PRO A CA 1
ATOM 1787 C C . PRO A 1 238 ? 6.174 5.603 -15.923 1.00 89.81 238 PRO A C 1
ATOM 1789 O O . PRO A 1 238 ? 5.181 6.337 -15.897 1.00 89.81 238 PRO A O 1
ATOM 1792 N N . ALA A 1 239 ? 7.115 5.635 -14.979 1.00 83.81 239 ALA A N 1
ATOM 1793 C CA . ALA A 1 239 ? 7.082 6.659 -13.941 1.00 83.81 239 ALA A CA 1
ATOM 1794 C C . ALA A 1 239 ? 7.218 8.049 -14.587 1.00 83.81 239 ALA A C 1
ATOM 1796 O O . ALA A 1 239 ? 8.013 8.246 -15.506 1.00 83.81 239 ALA A O 1
ATOM 1797 N N . ALA A 1 240 ? 6.432 9.013 -14.114 1.00 78.19 240 ALA A N 1
ATOM 1798 C CA . ALA A 1 240 ? 6.448 10.380 -14.618 1.00 78.19 240 ALA A CA 1
ATOM 1799 C C . ALA A 1 240 ? 7.153 11.306 -13.618 1.00 78.19 240 ALA A C 1
ATOM 1801 O O . ALA A 1 240 ? 6.997 11.158 -12.406 1.00 78.19 240 ALA A O 1
ATOM 1802 N N . ALA A 1 241 ? 7.914 12.284 -14.119 1.00 77.69 241 ALA A N 1
ATOM 1803 C CA . ALA A 1 241 ? 8.571 13.271 -13.260 1.00 77.69 241 ALA A CA 1
ATOM 1804 C C . ALA A 1 241 ? 7.575 14.156 -12.472 1.00 77.69 241 ALA A C 1
ATOM 1806 O O . ALA A 1 241 ? 7.838 14.425 -11.297 1.00 77.69 241 ALA A O 1
ATOM 1807 N N . PRO A 1 242 ? 6.430 14.593 -13.042 1.00 82.88 242 PRO A N 1
ATOM 1808 C CA . PRO A 1 242 ? 5.374 15.230 -12.258 1.00 82.88 242 PRO A CA 1
ATOM 1809 C C . PRO A 1 242 ? 4.705 14.212 -11.318 1.00 82.88 242 PRO A C 1
ATOM 1811 O O . PRO A 1 242 ? 4.038 13.280 -11.766 1.00 82.88 242 PRO A O 1
ATOM 1814 N N . LEU A 1 243 ? 4.889 14.404 -10.008 1.00 82.06 243 LEU A N 1
ATOM 1815 C CA . LEU A 1 243 ? 4.669 13.378 -8.977 1.00 82.06 243 LEU A CA 1
ATOM 1816 C C . LEU A 1 243 ? 3.254 12.780 -8.932 1.00 82.06 243 LEU A C 1
ATOM 1818 O O . LEU A 1 243 ? 3.114 11.618 -8.574 1.00 82.06 243 LEU A O 1
ATOM 1822 N N . ALA A 1 244 ? 2.211 13.544 -9.261 1.00 88.19 244 ALA A N 1
ATOM 1823 C CA . ALA A 1 244 ? 0.823 13.092 -9.130 1.00 88.19 244 ALA A CA 1
ATOM 1824 C C . ALA A 1 244 ? 0.196 12.582 -10.444 1.00 88.19 244 ALA A C 1
ATOM 1826 O O . ALA A 1 244 ? -0.901 12.021 -10.423 1.00 88.19 244 ALA A O 1
ATOM 1827 N N . VAL A 1 245 ? 0.889 12.711 -11.583 1.00 88.94 245 VAL A N 1
ATOM 1828 C CA . VAL A 1 245 ? 0.348 12.324 -12.902 1.00 88.94 245 VAL A CA 1
ATOM 1829 C C . VAL A 1 245 ? 0.080 10.821 -12.995 1.00 88.94 245 VAL A C 1
ATOM 1831 O O . VAL A 1 245 ? -0.931 10.414 -13.565 1.00 88.94 245 VAL A O 1
ATOM 1834 N N . SER A 1 246 ? 0.930 9.988 -12.388 1.00 90.19 246 SER A N 1
ATOM 1835 C CA . SER A 1 246 ? 0.714 8.535 -12.299 1.00 90.19 246 SER A CA 1
ATOM 1836 C C . SER A 1 246 ? -0.631 8.191 -11.654 1.00 90.19 246 SER A C 1
ATOM 1838 O O . SER A 1 246 ? -1.318 7.280 -12.112 1.00 90.19 246 SER A O 1
ATOM 1840 N N . THR A 1 247 ? -1.044 8.963 -10.647 1.00 93.38 247 THR A N 1
ATOM 1841 C CA . THR A 1 247 ? -2.298 8.733 -9.924 1.00 93.38 247 THR A CA 1
ATOM 1842 C C . THR A 1 247 ? -3.509 9.124 -10.758 1.00 93.38 247 THR A C 1
ATOM 1844 O O . THR A 1 247 ? -4.472 8.363 -10.814 1.00 93.38 247 THR A O 1
ATOM 1847 N N . LEU A 1 248 ? -3.461 10.259 -11.460 1.00 94.19 248 LEU A N 1
ATOM 1848 C CA . LEU A 1 248 ? -4.533 10.634 -12.389 1.00 94.19 248 LEU A CA 1
ATOM 1849 C C . LEU A 1 248 ? -4.690 9.601 -13.512 1.00 94.19 248 LEU A C 1
ATOM 1851 O O . LEU A 1 248 ? -5.810 9.194 -13.825 1.00 94.19 248 LEU A O 1
ATOM 1855 N N . ASN A 1 249 ? -3.575 9.127 -14.073 1.00 93.88 249 ASN A N 1
ATOM 1856 C CA . ASN A 1 249 ? -3.594 8.079 -15.091 1.00 93.88 249 ASN A CA 1
ATOM 1857 C C . ASN A 1 249 ? -4.208 6.783 -14.544 1.00 93.88 249 ASN A C 1
ATOM 1859 O O . ASN A 1 249 ? -5.088 6.208 -15.184 1.00 93.88 249 ASN A O 1
ATOM 1863 N N . ALA A 1 250 ? -3.806 6.356 -13.342 1.00 95.25 250 ALA A N 1
ATOM 1864 C CA . ALA A 1 250 ? -4.373 5.182 -12.683 1.00 95.25 250 ALA A CA 1
ATOM 1865 C C . ALA A 1 250 ? -5.884 5.332 -12.433 1.00 95.25 250 ALA A C 1
ATOM 1867 O O . ALA A 1 250 ? -6.638 4.403 -12.716 1.00 95.25 250 ALA A O 1
ATOM 1868 N N . ALA A 1 251 ? -6.350 6.506 -11.992 1.00 96.50 251 ALA A N 1
ATOM 1869 C CA . ALA A 1 251 ? -7.775 6.789 -11.814 1.00 96.50 251 ALA A CA 1
ATOM 1870 C C . ALA A 1 251 ? -8.554 6.705 -13.140 1.00 96.50 251 ALA A C 1
ATOM 1872 O O . ALA A 1 251 ? -9.633 6.110 -13.196 1.00 96.50 251 ALA A O 1
ATOM 1873 N N . GLY A 1 252 ? -7.995 7.244 -14.228 1.00 96.56 252 GLY A N 1
ATOM 1874 C CA . GLY A 1 252 ? -8.576 7.133 -15.569 1.00 96.56 252 GLY A CA 1
ATOM 1875 C C . GLY A 1 252 ? -8.655 5.685 -16.064 1.00 96.56 252 GLY A C 1
ATOM 1876 O O . GLY A 1 252 ? -9.686 5.264 -16.589 1.00 96.56 252 GLY A O 1
ATOM 1877 N N . MET A 1 253 ? -7.604 4.894 -15.840 1.00 95.88 253 MET A N 1
ATOM 1878 C CA . MET A 1 253 ? -7.582 3.472 -16.198 1.00 95.88 253 MET A CA 1
ATOM 1879 C C . MET A 1 253 ? -8.570 2.660 -15.350 1.00 95.88 253 MET A C 1
ATOM 1881 O O . MET A 1 253 ? -9.322 1.861 -15.900 1.00 95.88 253 MET A O 1
ATOM 1885 N N . ALA A 1 254 ? -8.679 2.931 -14.047 1.00 97.06 254 ALA A N 1
ATOM 1886 C CA . ALA A 1 254 ? -9.697 2.318 -13.194 1.00 97.06 254 ALA A CA 1
ATOM 1887 C C . ALA A 1 254 ? -11.127 2.684 -13.629 1.00 97.06 254 ALA A C 1
ATOM 1889 O O . ALA A 1 254 ? -12.033 1.853 -13.560 1.00 97.06 254 ALA A O 1
ATOM 1890 N N . MET A 1 255 ? -11.344 3.901 -14.138 1.00 97.44 255 MET A N 1
ATOM 1891 C CA . MET A 1 255 ? -12.622 4.284 -14.742 1.00 97.44 255 MET A CA 1
ATOM 1892 C C . MET A 1 255 ? -12.922 3.477 -16.011 1.00 97.44 255 MET A C 1
ATOM 1894 O O . MET A 1 255 ? -14.068 3.071 -16.207 1.00 97.44 255 MET A O 1
ATOM 1898 N N . ALA A 1 256 ? -11.922 3.220 -16.859 1.00 96.12 256 ALA A N 1
ATOM 1899 C CA . ALA A 1 256 ? -12.080 2.343 -18.019 1.00 96.12 256 ALA A CA 1
ATOM 1900 C C . ALA A 1 256 ? -12.432 0.912 -17.584 1.00 96.12 256 ALA A C 1
ATOM 1902 O O . ALA A 1 256 ? -13.444 0.373 -18.029 1.00 96.12 256 ALA A O 1
ATOM 1903 N N . PHE A 1 257 ? -11.701 0.354 -16.612 1.00 96.31 257 PHE A N 1
ATOM 1904 C CA . PHE A 1 257 ? -11.965 -0.985 -16.074 1.00 96.31 257 PHE A CA 1
ATOM 1905 C C . PHE A 1 257 ? -13.379 -1.120 -15.502 1.00 96.31 257 PHE A C 1
ATOM 1907 O O . PHE A 1 257 ? -14.052 -2.125 -15.737 1.00 96.31 257 PHE A O 1
ATOM 1914 N N . ALA A 1 258 ? -13.859 -0.093 -14.794 1.00 96.25 258 ALA A N 1
ATOM 1915 C CA . ALA A 1 258 ? -15.219 -0.054 -14.268 1.00 96.25 258 ALA A CA 1
ATOM 1916 C C . ALA A 1 258 ? -16.279 -0.012 -15.383 1.00 96.25 258 ALA A C 1
ATOM 1918 O O . ALA A 1 258 ? -17.313 -0.665 -15.265 1.00 96.25 258 ALA A O 1
ATOM 1919 N N . ARG A 1 259 ? -16.029 0.727 -16.473 1.00 96.25 259 ARG A N 1
ATOM 1920 C CA . ARG A 1 259 ? -16.937 0.792 -17.633 1.00 96.25 259 ARG A CA 1
ATOM 1921 C C . ARG A 1 259 ? -16.974 -0.511 -18.427 1.00 96.25 259 ARG A C 1
ATOM 1923 O O . ARG A 1 259 ? -18.026 -0.858 -18.952 1.00 96.25 259 ARG A O 1
ATOM 1930 N N . GLU A 1 260 ? -15.848 -1.207 -18.510 1.00 95.12 260 GLU A N 1
ATOM 1931 C CA . GLU A 1 260 ? -15.720 -2.507 -19.177 1.00 95.12 260 GLU A CA 1
ATOM 1932 C C . GLU A 1 260 ? -16.245 -3.667 -18.323 1.00 95.12 260 GLU A C 1
ATOM 1934 O O . GLU A 1 260 ? -16.517 -4.743 -18.845 1.00 95.12 260 GLU A O 1
ATOM 1939 N N . GLY A 1 261 ? -16.362 -3.480 -17.004 1.00 95.00 261 GLY A N 1
ATOM 1940 C CA . GLY A 1 261 ? -16.690 -4.564 -16.079 1.00 95.00 261 GLY A CA 1
ATOM 1941 C C . GLY A 1 261 ? -15.580 -5.616 -15.962 1.00 95.00 261 GLY A C 1
ATOM 1942 O O . GLY A 1 261 ? -15.854 -6.755 -15.592 1.00 95.00 261 GLY A O 1
ATOM 1943 N N . SER A 1 262 ? -14.324 -5.259 -16.259 1.00 93.31 262 SER A N 1
ATOM 1944 C CA . SER A 1 262 ? -13.200 -6.211 -16.331 1.00 93.31 262 SER A CA 1
ATOM 1945 C C . SER A 1 262 ? -12.730 -6.725 -14.961 1.00 93.31 262 SER A C 1
ATOM 1947 O O . SER A 1 262 ? -12.006 -7.722 -14.855 1.00 93.31 262 SER A O 1
ATOM 1949 N N . GLY A 1 263 ? -13.118 -6.036 -13.883 1.00 94.12 263 GLY A N 1
ATOM 1950 C CA . GLY A 1 263 ? -12.699 -6.351 -12.516 1.00 94.12 263 GLY A CA 1
ATOM 1951 C C . GLY A 1 263 ? -11.192 -6.202 -12.281 1.00 94.12 263 GLY A C 1
ATOM 1952 O O . GLY A 1 263 ? -10.684 -6.763 -11.312 1.00 94.12 263 GLY A O 1
ATOM 1953 N N . ARG A 1 264 ? -10.483 -5.506 -13.180 1.00 95.69 264 ARG A N 1
ATOM 1954 C CA . ARG A 1 264 ? -9.073 -5.129 -13.027 1.00 95.69 264 ARG A CA 1
ATOM 1955 C C . ARG A 1 264 ? -8.933 -3.995 -12.014 1.00 95.69 264 ARG A C 1
ATOM 1957 O O . ARG A 1 264 ? -9.859 -3.196 -11.826 1.00 95.69 264 ARG A O 1
ATOM 1964 N N . VAL A 1 265 ? -7.759 -3.905 -11.401 1.00 97.12 265 VAL A N 1
ATOM 1965 C CA . VAL A 1 265 ? -7.385 -2.798 -10.515 1.00 97.12 265 VAL A CA 1
ATOM 1966 C C . VAL A 1 265 ? -6.207 -2.006 -11.077 1.00 97.12 265 VAL A C 1
ATOM 1968 O O . VAL A 1 265 ? -5.362 -2.536 -11.806 1.00 97.12 265 VAL A O 1
ATOM 1971 N N . ALA A 1 266 ? -6.150 -0.726 -10.718 1.00 96.88 266 ALA A N 1
ATOM 1972 C CA . ALA A 1 266 ? -4.997 0.129 -10.954 1.00 96.88 266 ALA A CA 1
ATOM 1973 C C . ALA A 1 266 ? -4.356 0.518 -9.625 1.00 96.88 266 ALA A C 1
ATOM 1975 O O . ALA A 1 266 ? -5.048 0.990 -8.738 1.00 96.88 266 ALA A O 1
ATOM 1976 N N . LEU A 1 267 ? -3.045 0.339 -9.480 1.00 96.44 267 LEU A N 1
ATOM 1977 C CA . LEU A 1 267 ? -2.330 0.681 -8.253 1.00 96.44 267 LEU A CA 1
ATOM 1978 C C . LEU A 1 267 ? -1.374 1.847 -8.501 1.00 96.44 267 LEU A C 1
ATOM 1980 O O . LEU A 1 267 ? -0.401 1.698 -9.238 1.00 96.44 267 LEU A O 1
ATOM 1984 N N . SER A 1 268 ? -1.616 2.986 -7.853 1.00 94.44 268 SER A N 1
ATOM 1985 C CA . SER A 1 268 ? -0.698 4.131 -7.857 1.00 94.44 268 SER A CA 1
ATOM 1986 C C . SER A 1 268 ? -0.034 4.330 -6.498 1.00 94.44 268 SER A C 1
ATOM 1988 O O . SER A 1 268 ? -0.560 3.937 -5.456 1.00 94.44 268 SER A O 1
ATOM 1990 N N . PHE A 1 269 ? 1.118 4.989 -6.521 1.00 93.06 269 PHE A N 1
ATOM 1991 C CA . PHE A 1 269 ? 1.889 5.363 -5.347 1.00 93.06 269 PHE A CA 1
ATOM 1992 C C . PHE A 1 269 ? 2.030 6.881 -5.290 1.00 93.06 269 PHE A C 1
ATOM 1994 O O . PHE A 1 269 ? 2.125 7.553 -6.318 1.00 93.06 269 PHE A O 1
ATOM 2001 N N . ILE A 1 270 ? 2.079 7.422 -4.074 1.00 93.44 270 ILE A N 1
ATOM 2002 C CA . ILE A 1 270 ? 2.420 8.821 -3.842 1.00 93.44 270 ILE A CA 1
ATOM 2003 C C . ILE A 1 270 ? 3.309 8.934 -2.607 1.00 93.44 270 ILE A C 1
ATOM 2005 O O . ILE A 1 270 ? 3.068 8.298 -1.579 1.00 93.44 270 ILE A O 1
ATOM 2009 N N . GLY A 1 271 ? 4.364 9.739 -2.708 1.00 91.38 271 GLY A N 1
ATOM 2010 C CA . GLY A 1 271 ? 5.117 10.162 -1.531 1.00 91.38 271 GLY A CA 1
ATOM 2011 C C . GLY A 1 271 ? 4.320 11.188 -0.727 1.00 91.38 271 GLY A C 1
ATOM 2012 O O . GLY A 1 271 ? 3.484 11.894 -1.283 1.00 91.38 271 GLY A O 1
ATOM 2013 N N . GLU A 1 272 ? 4.618 11.325 0.564 1.00 91.38 272 GLU A N 1
ATOM 2014 C CA . GLU A 1 272 ? 3.939 12.292 1.442 1.00 91.38 272 GLU A CA 1
ATOM 2015 C C . GLU A 1 272 ? 3.953 13.715 0.854 1.00 91.38 272 GLU A C 1
ATOM 2017 O O . GLU A 1 272 ? 2.891 14.302 0.671 1.00 91.38 272 GLU A O 1
ATOM 2022 N N . GLY A 1 273 ? 5.105 14.208 0.389 1.00 89.25 273 GLY A N 1
ATOM 2023 C CA . GLY A 1 273 ? 5.180 15.521 -0.262 1.00 89.25 273 GLY A CA 1
ATOM 2024 C C . GLY A 1 273 ? 4.339 15.652 -1.542 1.00 89.25 273 GLY A C 1
ATOM 2025 O O . GLY A 1 273 ? 3.889 16.747 -1.866 1.00 89.25 273 GLY A O 1
ATOM 2026 N N . GLY A 1 274 ? 4.083 14.550 -2.256 1.00 89.12 274 GLY A N 1
ATOM 2027 C CA . GLY A 1 274 ? 3.208 14.536 -3.433 1.00 89.12 274 GLY A CA 1
ATOM 2028 C C . GLY A 1 274 ? 1.718 14.553 -3.082 1.00 89.12 274 GLY A C 1
ATOM 2029 O O . GLY A 1 274 ? 0.907 14.948 -3.914 1.00 89.12 274 GLY A O 1
ATOM 2030 N N . SER A 1 275 ? 1.351 14.180 -1.851 1.00 91.00 275 SER A N 1
ATOM 2031 C CA . SER A 1 275 ? -0.046 14.175 -1.399 1.00 91.00 275 SER A CA 1
ATOM 2032 C C . SER A 1 275 ? -0.644 15.575 -1.217 1.00 91.00 275 SER A C 1
ATOM 2034 O O . SER A 1 275 ? -1.858 15.703 -1.120 1.00 91.00 275 SER A O 1
ATOM 2036 N N . SER A 1 276 ? 0.191 16.618 -1.236 1.00 92.12 276 SER A N 1
ATOM 2037 C CA . SER A 1 276 ? -0.224 18.028 -1.195 1.00 92.12 276 SER A CA 1
ATOM 2038 C C . SER A 1 276 ? -0.567 18.610 -2.575 1.00 92.12 276 SER A C 1
ATOM 2040 O O . SER A 1 276 ? -0.888 19.794 -2.678 1.00 92.12 276 SER A O 1
ATOM 2042 N N . LEU A 1 277 ? -0.441 17.823 -3.649 1.00 92.75 277 LEU A N 1
ATOM 2043 C CA . LEU A 1 277 ? -0.704 18.266 -5.019 1.00 92.75 277 LEU A CA 1
ATOM 2044 C C . LEU A 1 277 ? -2.195 18.159 -5.360 1.00 92.75 277 LEU A C 1
ATOM 2046 O O . LEU A 1 277 ? -2.856 17.185 -4.998 1.00 92.75 277 LEU A O 1
ATOM 2050 N N . GLY A 1 278 ? -2.728 19.142 -6.089 1.00 94.06 278 GLY A N 1
ATOM 2051 C CA . GLY A 1 278 ? -4.151 19.191 -6.446 1.00 94.06 278 GLY A CA 1
ATOM 2052 C C . GLY A 1 278 ? -4.596 17.972 -7.255 1.00 94.06 278 GLY A C 1
ATOM 2053 O O . GLY A 1 278 ? -5.636 17.384 -6.971 1.00 94.06 278 GLY A O 1
ATOM 2054 N N . GLU A 1 279 ? -3.748 17.518 -8.173 1.00 93.19 279 GLU A N 1
ATOM 2055 C CA . GLU A 1 279 ? -3.963 16.344 -9.019 1.00 93.19 279 GLU A CA 1
ATOM 2056 C C . GLU A 1 279 ? -4.180 15.062 -8.199 1.00 93.19 279 GLU A C 1
ATOM 2058 O O . GLU A 1 279 ? -4.981 14.203 -8.568 1.00 93.19 279 GLU A O 1
ATOM 2063 N N . TRP A 1 280 ? -3.495 14.935 -7.057 1.00 93.75 280 TRP A N 1
ATOM 2064 C CA . TRP A 1 280 ? -3.689 13.815 -6.137 1.00 93.75 280 TRP A CA 1
ATOM 2065 C C . TRP A 1 280 ? -5.079 13.861 -5.489 1.00 93.75 280 TRP A C 1
ATOM 2067 O O . TRP A 1 280 ? -5.787 12.851 -5.451 1.00 93.75 280 TRP A O 1
ATOM 2077 N N . HIS A 1 281 ? -5.503 15.040 -5.026 1.00 95.12 281 HIS A N 1
ATOM 2078 C CA . HIS A 1 281 ? -6.832 15.235 -4.445 1.00 95.12 281 HIS A CA 1
ATOM 2079 C C . HIS A 1 281 ? -7.951 14.995 -5.464 1.00 95.12 281 HIS A C 1
ATOM 2081 O O . HIS A 1 281 ? -8.956 14.362 -5.132 1.00 95.12 281 HIS A O 1
ATOM 2087 N N . GLU A 1 282 ? -7.774 15.455 -6.702 1.00 96.00 282 GLU A N 1
ATOM 2088 C CA . GLU A 1 282 ? -8.706 15.206 -7.802 1.00 96.00 282 GLU A CA 1
ATOM 2089 C C . GLU A 1 282 ? -8.857 13.709 -8.084 1.00 96.00 282 GLU A C 1
ATOM 2091 O O . GLU A 1 282 ? -9.985 13.214 -8.170 1.00 96.00 282 GLU A O 1
ATOM 2096 N N . ALA A 1 283 ? -7.739 12.977 -8.156 1.00 95.38 283 ALA A N 1
ATOM 2097 C CA . ALA A 1 283 ? -7.743 11.540 -8.398 1.00 95.38 283 ALA A CA 1
ATOM 2098 C C . ALA A 1 283 ? -8.491 10.770 -7.297 1.00 95.38 283 ALA A C 1
ATOM 2100 O O . ALA A 1 283 ? -9.406 10.003 -7.604 1.00 95.38 283 ALA A O 1
ATOM 2101 N N . ILE A 1 284 ? -8.171 11.010 -6.016 1.00 95.38 284 ILE A N 1
ATOM 2102 C CA . ILE A 1 284 ? -8.869 10.345 -4.900 1.00 95.38 284 ILE A CA 1
ATOM 2103 C C . ILE A 1 284 ? -10.359 10.676 -4.923 1.00 95.38 284 ILE A C 1
ATOM 2105 O O . ILE A 1 284 ? -11.191 9.781 -4.760 1.00 95.38 284 ILE A O 1
ATOM 2109 N N . ASN A 1 285 ? -10.710 11.950 -5.112 1.00 96.50 285 ASN A N 1
ATOM 2110 C CA . ASN A 1 285 ? -12.103 12.378 -5.114 1.00 96.50 285 ASN A CA 1
ATOM 2111 C C . ASN A 1 285 ? -12.895 11.691 -6.235 1.00 96.50 285 ASN A C 1
ATOM 2113 O O . ASN A 1 285 ? -13.992 11.187 -5.991 1.00 96.50 285 ASN A O 1
ATOM 2117 N N . LEU A 1 286 ? -12.331 11.610 -7.444 1.00 96.12 286 LEU A N 1
ATOM 2118 C CA . LEU A 1 286 ? -12.957 10.914 -8.565 1.00 96.12 286 LEU A CA 1
ATOM 2119 C C . LEU A 1 286 ? -13.140 9.420 -8.268 1.00 96.12 286 LEU A C 1
ATOM 2121 O O . LEU A 1 286 ? -14.247 8.901 -8.442 1.00 96.12 286 LEU A O 1
ATOM 2125 N N . CYS A 1 287 ? -12.092 8.745 -7.783 1.00 96.81 287 CYS A N 1
ATOM 2126 C CA . CYS A 1 287 ? -12.153 7.330 -7.420 1.00 96.81 287 CYS A CA 1
ATOM 2127 C C . CYS A 1 287 ? -13.216 7.063 -6.350 1.00 96.81 287 CYS A C 1
ATOM 2129 O O . CYS A 1 287 ? -14.026 6.150 -6.509 1.00 96.81 287 CYS A O 1
ATOM 2131 N N . ALA A 1 288 ? -13.282 7.893 -5.307 1.00 96.56 288 ALA A N 1
ATOM 2132 C CA . ALA A 1 288 ? -14.265 7.763 -4.236 1.00 96.56 288 ALA A CA 1
ATOM 2133 C C . ALA A 1 288 ? -15.699 8.017 -4.729 1.00 96.56 288 ALA A C 1
ATOM 2135 O O . ALA A 1 288 ? -16.592 7.198 -4.497 1.00 96.56 288 ALA A O 1
ATOM 2136 N N . ALA A 1 289 ? -15.926 9.118 -5.453 1.00 96.94 289 ALA A N 1
ATOM 2137 C CA . ALA A 1 289 ? -17.249 9.499 -5.946 1.00 96.94 289 ALA A CA 1
ATOM 2138 C C . ALA A 1 289 ? -17.825 8.475 -6.936 1.00 96.94 289 ALA A C 1
ATOM 2140 O O . ALA A 1 289 ? -19.038 8.259 -6.983 1.00 96.94 289 ALA A O 1
ATOM 2141 N N . ARG A 1 290 ? -16.959 7.834 -7.729 1.00 95.69 290 ARG A N 1
ATOM 2142 C CA . ARG A 1 290 ? -17.345 6.838 -8.738 1.00 95.69 290 ARG A CA 1
ATOM 2143 C C . ARG A 1 290 ? -17.179 5.389 -8.277 1.00 95.69 290 ARG A C 1
ATOM 2145 O O . ARG A 1 290 ? -17.573 4.498 -9.021 1.00 95.69 290 ARG A O 1
ATOM 2152 N N . ARG A 1 291 ? -16.655 5.156 -7.067 1.00 94.38 291 ARG A N 1
ATOM 2153 C CA . ARG A 1 291 ? -16.339 3.824 -6.516 1.00 94.38 291 ARG A CA 1
ATOM 2154 C C . ARG A 1 291 ? -15.446 3.007 -7.458 1.00 94.38 291 ARG A C 1
ATOM 2156 O O . ARG A 1 291 ? -15.736 1.848 -7.745 1.00 94.38 291 ARG A O 1
ATOM 2163 N N . LEU A 1 292 ? -14.400 3.646 -7.980 1.00 92.69 292 LEU A N 1
ATOM 2164 C CA . LEU A 1 292 ? -13.464 3.017 -8.911 1.00 92.69 292 LEU A CA 1
ATOM 2165 C C . LEU A 1 292 ? -12.550 2.023 -8.192 1.00 92.69 292 LEU A C 1
ATOM 2167 O O . LEU A 1 292 ? -12.263 2.169 -7.006 1.00 92.69 292 LEU A O 1
ATOM 2171 N N . THR A 1 293 ? -12.067 1.036 -8.939 1.00 82.38 293 THR A N 1
ATOM 2172 C CA . THR A 1 293 ? -11.093 0.034 -8.494 1.00 82.38 293 THR A CA 1
ATOM 2173 C C . THR A 1 293 ? -9.654 0.541 -8.678 1.00 82.38 293 THR A C 1
ATOM 2175 O O . THR A 1 293 ? -8.859 -0.060 -9.403 1.00 82.38 293 THR A O 1
ATOM 2178 N N . ALA A 1 294 ? -9.345 1.683 -8.056 1.00 53.25 294 ALA A N 1
ATOM 2179 C CA . ALA A 1 294 ? -8.029 2.336 -8.046 1.00 53.25 294 ALA A CA 1
ATOM 2180 C C . ALA A 1 294 ? -7.494 2.518 -6.618 1.00 53.25 294 ALA A C 1
ATOM 2182 O O . ALA A 1 294 ? -8.331 2.563 -5.686 1.00 53.25 294 ALA A O 1
#

Sequence (294 aa):
MSRAASTSGSSVATRLAAFVLERHPFALASVLTALDSAGQAIGDSESSIDAVRRKFAHDLEARLRTNGTAAGIANTTPGSSAPRRFDAAVEEVVRACDGFLRRAAIRASLSPDERREILRGMLLTRAVDNRLKTFFTSGEVRFGDAPFQGKGFRSLGQEAIYAAAIRLRRGETFRDEDEGEWRGDIVAPLIRDLGVALAMKPDGETVRLVLSAQMGKAGPPMNGKDLHIGDLSNGILPAAAPLAVSTLNAAGMAMAFAREGSGRVALSFIGEGGSSLGEWHEAINLCAARRLTA

pLDDT: mean 90.38, std 11.38, range [36.41, 98.56]

Foldseek 3Di:
DDDDPDPPDDALLRVLLVVCCVPPVVLSVLLVVLQVVLPPDCDQELVSLVVSLVSSLVSSLVSLVVVDDQPPPDDPDPPCRSVNVSNVVSVVSSCSSSVSSNVSSVVRPDDPVLVVVLVVLLVLLVVLLVVLVCLQPVLPQDDVVHRQNFDSLHLVVVSSLLSVCQPWQADPVQADPPPLAGLTAAELDASNSLSVQCSRPVDPVQSVQLSCLRSLHADPDCRSPHNFDADVSSRYHTHDPLQLVSLLVQLVVLVVCVVVVSPHAYHYDHDPVNCPDPSNVVSVVSCVVVVTRD

Radius of gyration: 23.91 Å; chains: 1; bounding box: 56×49×61 Å

Secondary structure (DSSP, 8-state):
-------PPPPHHHHHHHHHHHH-GGGHHHHHHHHHHH-S---SSHHHHHHHHHHHHHHHHHHHHHS---TTPPPSBTTB-HHHHHHHHHHHHHHHHHHHHHHHHHHHH--HHHHHHHHHHHHHHHHHHHHHHHHHHH--SEETTEE--------TT-GGGGGGGTTSS-SGGGB-TTT--B-S-EEE--TT-HHHHHHHS-SHHHHHHHHHHHTT-SSTTTTTS--S--BGGGTBPPP-SSTTHHHHHHHHHHHHHHHHT----EEE---GGGGGSHHHHHHHHHHHHHT---

=== Feature glossary ===
Feature key, reading from the visual/contextual features back to the raw sequence:

Rendered structure images. Structure images are PyMOL renders from six orthogonal camera directions. Cartoon representation draws helices as coils and strands as arrows; sticks shows the backbone as bonds; surface shows the solvent-excluded envelope. Rainbow coloring maps sequence position to hue (blue→red, N→C); chain coloring assigns a distinct color per polypeptide.

Contact-map, Ramachandran, and PAE plots. Three diagnostic plots accompany the record. The Cα contact map visualizes the tertiary structure as a 2D adjacency matrix (8 Å cutoff, sequence-local contacts suppressed). The Ramachandran plot shows the distribution of backbone (φ, ψ) torsions, with points in the α and β basins reflecting secondary structure content. The PAE plot shows AlphaFold's inter-residue confidence as a color matrix.

InterPro / GO / CATH / organism. The annotation block draws on four external resources. InterPro: which protein families and domains the sequence belongs to. GO: standardized terms for what the protein does, what process it participates in, and where in the cell it acts. CATH: which structural fold it has in the CATH hierarchy. Organism: the species of origin.

Nearest PDB structures. Structural nearest neighbors (via Foldseek easy-search vs the PDB). Reported per hit: target PDB id, E-value, and alignment TM-score. A TM-score above ~0.5 is the conventional threshold for 'same fold'.

Predicted aligned error. Predicted aligned error is AlphaFold's pairwise confidence. Unlike pLDDT (per-residue), PAE is per-residue-pair and captures whether two parts of the structure are correctly placed relative to each other. Units are ångströms of expected positional error.

Solvent-accessible surface area. SASA measures how much of the protein is reachable by solvent. It is computed by rolling a water-sized probe over the atomic surface and summing the exposed area (Å²). Per-residue SASA distinguishes core (buried, low SASA) from surface (exposed, high SASA) residues; total SASA is a whole-molecule size measure.

B-factor. Crystallographic B-factors measure how much each atom's electron density is smeared out, in Å². They rise in mobile loops and surface residues and fall in the buried interior. In AlphaFold models this column is repurposed to hold pLDDT instead.

pLDDT. For AlphaFold models, the B-factor field carries pLDDT — the model's own estimate of local accuracy on a 0–100 scale. Regions with pLDDT<50 should be treated as essentially unmodeled; they often correspond to intrinsically disordered segments.

Backbone torsions (φ/ψ). φ (phi) and ψ (psi) are the two rotatable backbone dihedrals per residue: φ is the C(i-1)–N–Cα–C torsion, ψ is the N–Cα–C–N(i+1) torsion, both in degrees on (−180°, 180°]. α-helical residues cluster near (−60°, −45°); β-strand residues near (−120°, +130°). A Ramachandran plot is simply a scatter of (φ, ψ) for every residue.

Radius of gyration, Cα contacts, bounding box. Radius of gyration (Rg) is the root-mean-square distance of Cα atoms from their centroid — a single number for overall size and compactness. A globular domain of N residues has Rg ≈ 2.2·N^0.38 Å; an extended or disordered chain has a much larger Rg. The Cα contact count is the number of residue pairs whose Cα atoms are within 8 Å and are more than four positions apart in sequence — a standard proxy for tertiary packing density. The bounding box is the smallest axis-aligned box enclosing all Cα atoms.

Secondary structure (3-state, P-SEA). Three-state secondary structure (P-SEA) collapses the eight DSSP classes into helix (a), strand (b), and coil (c). P-SEA assigns these from Cα geometry alone — distances and angles — without requiring backbone oxygens, so it works on any Cα trace.

Secondary structure (8-state, DSSP). Secondary structure is the local, repeating backbone conformation. DSSP classifies it into eight states by reading the hydrogen-bond network: three helix types (H, G, I), two β types (E, B), two non-regular types (T, S), and unstructured coil (-).

Foldseek 3Di. The Foldseek 3Di string encodes local tertiary geometry as a 20-letter alphabet — one character per residue — derived from the relative positions of nearby Cα atoms. Unlike the amino-acid sequence, 3Di is a direct function of the 3D structure, so two proteins with the same fold have similar 3Di strings even at low sequence identity.

mmCIF coordinates. Structure coordinates are given as an mmCIF _atom_site loop: one row per atom with element, residue name, chain id, sequence number, and x/y/z position in Å. Only the four main-chain atoms per residue are included here; side chains are omitted to keep the record compact.

Sequence. This is the polypeptide sequence — one letter per residue, N-terminus first. Length ranges from a few dozen residues for small domains to over a thousand for large multi-domain proteins.